Protein AF-A0A7X2P7A2-F1 (afdb_monomer)

Mean predicted aligned error: 15.14 Å

Secondary structure (DSSP, 8-state):
-PEEEEEE--TTSSTGGGGGGS-GGGEEEEESS-PPPTTTTTSTT---EEEE---HHHHHHHHHHHTTT-SEEEEETTHHHHHHHHHHTTT--SHHHHHHHHHHHHHHHHHGGGS-TT-EEEEEE-EEE-TTS-EEE--SSHHHHHH--GGGG-SEEEEEEEETTEEEEE-S--SSB--B--TTSSSSSEEES-HHHHHHHHHHHTT-TTPPPHHHHHHHHHHH---GGGGSPP---HHHHHHHHHHHHHGGGS---TTGGG----------------PBPSS-EEEEETTS-EEEE-TTSBPPTTEEEE-HHHHHHHHHHHHHHTTS----------

InterPro domains:
  IPR027417 P-loop contain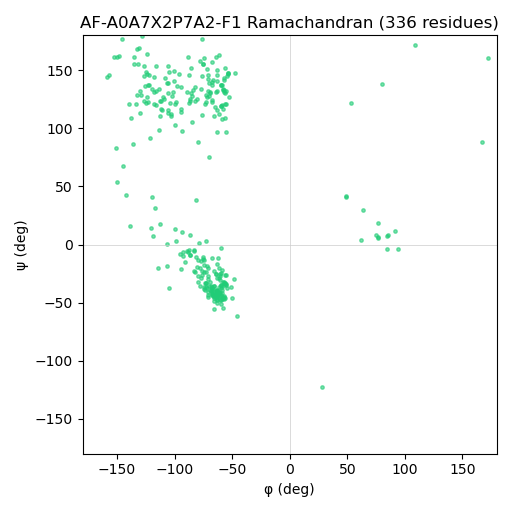ing nucleoside triphosphate hydrolase [G3DSA:3.40.50.300] (1-123)
  IPR027417 P-loop containing nucleoside triphosphate hydrolase [SSF52540] (3-129)

pLDDT: mean 80.9, std 21.31, range [26.31, 98.88]

Sequence (338 aa):
MGKLVFIMGRSGTGKSHSMKNIPADRLGVINIEGKDLPFGKTAPAFKAETVCTDDPEDIEETMDSMSKDHDIIVIDDFQYLMGHEFMRRVYEKGFDKWNEIAKHTFDTLRHISRLPSNVVVYVMCHTDKDDDGNEKIKTLGKMLDDKIVLEGMSTIVLKSECVDGKYYFFTQNSGQDTVKSPEDMFPSRAIPNDLLYVDNKIRNYWDMNGAKSDSEIQKEDQANTVSEDSVSAPKRTRRSRRQAEEKDVESKVDTQSTDEIMNIPDGEEEEVPFEEKDALLKEDTYFKTADGNYIMKHAGDIAPENAEIITKEEFVKGGSEVAQNTEEAPVRRRRRRG

Organism: NCBI:txid2606636

Solvent-accessible surface area (backbone atoms only — not comparable to full-atom values): 19697 Å² total; per-residue (Å²): 77,18,42,55,32,39,41,29,26,54,90,90,20,47,71,76,52,16,50,67,78,45,60,38,72,39,31,29,36,40,26,33,73,62,70,85,74,82,35,69,86,86,33,73,78,72,64,46,54,70,47,71,54,58,48,58,67,62,50,48,53,47,50,62,55,40,59,75,70,18,46,32,36,37,34,41,45,49,51,42,39,54,48,50,58,46,59,79,44,64,88,68,79,68,66,64,66,54,52,50,48,41,46,46,55,49,50,50,62,52,49,43,44,75,38,59,62,65,29,38,38,38,38,29,31,41,49,37,65,51,98,89,64,32,41,35,74,50,78,77,65,71,66,41,60,78,74,47,60,71,70,75,77,33,74,33,27,32,34,31,38,63,51,97,91,40,50,27,29,30,40,48,52,80,86,49,43,67,32,28,47,65,85,87,61,60,85,34,58,35,29,61,51,41,47,46,59,53,50,46,42,54,21,39,78,67,72,34,81,88,40,54,53,72,73,57,47,54,54,49,38,70,75,40,52,45,63,68,78,76,74,50,79,78,84,71,49,78,69,56,48,54,55,46,54,55,46,53,64,64,59,67,77,75,72,81,57,85,60,72,82,70,65,82,74,96,66,82,95,77,90,76,95,71,89,88,86,80,69,58,31,89,49,72,44,36,31,36,36,83,89,73,48,76,50,78,45,50,55,71,34,72,69,66,86,78,43,48,82,48,51,73,68,55,47,55,53,51,55,53,53,56,57,57,69,72,66,78,72,87,81,82,81,77,86,79,88,131

Foldseek 3Di:
DFAEAEAEEAPPLCQLVQALPPDQQQEEEEAAVPDDGPCPVVRPPNDHHYDYHLDLVVLLVSCQVCLVRHQEYEYPALQVNLVVLCVVCVVDDDCVSVVVSLVSSVVSLVSSVVGDHSHYYYHYFYWDADPVRAIAGDDPDVVSVVPDRPLVSHQAYWYWHADPNFIKIAQDDPVRYSGYHDPPLALERIWHSHVVLVSLSVCQVVVHPPHDDPVVNVVVRVVTDDDPVRRDDPPQDPVNVVVVVVVVVVVVPDDDDPCVVPDPDPDDDDDDDDDDDWDFAQAWWWWQAPVRDIDIDGGRDTDDPRTDTDDPVVSVVSVVVVVVVVPPDDDDDDDDDD

Structure (mmCIF, N/CA/C/O backbone):
data_AF-A0A7X2P7A2-F1
#
_entry.id   AF-A0A7X2P7A2-F1
#
loop_
_atom_site.group_PDB
_atom_site.id
_atom_site.type_symbol
_atom_site.label_atom_id
_atom_site.label_alt_id
_atom_site.label_comp_id
_atom_site.label_asym_id
_atom_site.label_entity_id
_atom_site.label_seq_id
_atom_site.pdbx_PDB_ins_code
_atom_site.Cartn_x
_atom_site.Cartn_y
_atom_site.Cartn_z
_atom_site.occupancy
_atom_site.B_iso_or_equiv
_atom_site.auth_seq_id
_atom_site.auth_comp_id
_atom_site.auth_asym_id
_atom_site.auth_atom_id
_atom_site.pdbx_PDB_model_num
ATOM 1 N N . MET A 1 1 ? 3.622 14.247 8.499 1.00 92.06 1 MET A N 1
ATOM 2 C CA . MET A 1 1 ? 3.904 13.474 7.280 1.00 92.06 1 MET A CA 1
ATOM 3 C C . MET A 1 1 ? 2.819 12.437 7.135 1.00 92.06 1 MET A C 1
ATOM 5 O O . MET A 1 1 ? 2.471 11.839 8.155 1.00 92.06 1 MET A O 1
ATOM 9 N N . GLY A 1 2 ? 2.290 12.266 5.926 1.00 97.31 2 GLY A N 1
ATOM 10 C CA . GLY A 1 2 ? 1.369 11.181 5.607 1.00 97.31 2 GLY A CA 1
ATOM 11 C C . GLY A 1 2 ? 1.986 9.821 5.927 1.00 97.31 2 GLY A C 1
ATOM 12 O O . GLY A 1 2 ? 3.213 9.665 5.958 1.00 97.31 2 GLY A O 1
ATOM 13 N N . LYS A 1 3 ? 1.135 8.845 6.239 1.00 98.25 3 LYS A N 1
ATOM 14 C CA . LYS A 1 3 ? 1.558 7.494 6.618 1.00 98.25 3 LYS A CA 1
ATOM 15 C C . LYS A 1 3 ? 1.442 6.560 5.420 1.00 98.25 3 LYS A C 1
ATOM 17 O O . LYS A 1 3 ? 0.351 6.374 4.901 1.00 98.25 3 LYS A O 1
ATOM 22 N N . LEU A 1 4 ? 2.556 5.950 5.023 1.00 98.62 4 LEU A N 1
ATOM 23 C CA . LEU A 1 4 ? 2.594 4.871 4.036 1.00 98.62 4 LEU A CA 1
ATOM 24 C C . LEU A 1 4 ? 2.333 3.532 4.732 1.00 98.62 4 LEU A C 1
ATOM 26 O O . LEU A 1 4 ? 3.043 3.194 5.680 1.00 98.62 4 LEU A O 1
ATOM 30 N N . VAL A 1 5 ? 1.373 2.757 4.235 1.00 98.75 5 VAL A N 1
ATOM 31 C CA . VAL A 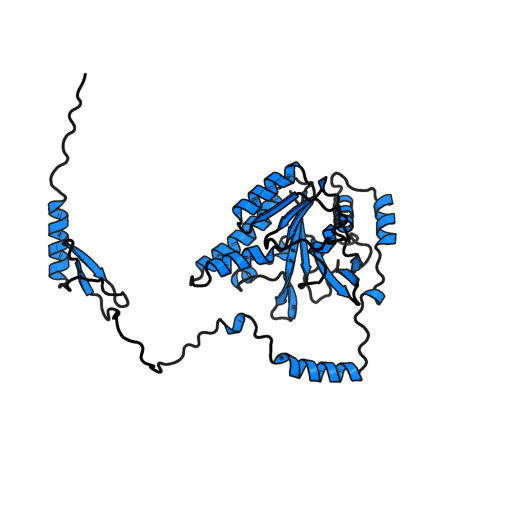1 5 ? 1.071 1.392 4.685 1.00 98.75 5 VAL A CA 1
ATOM 32 C C . VAL A 1 5 ? 1.026 0.475 3.472 1.00 98.75 5 VAL A C 1
ATOM 34 O O . VAL A 1 5 ? 0.311 0.762 2.518 1.00 98.75 5 VAL A O 1
ATOM 37 N N . PHE A 1 6 ? 1.746 -0.644 3.507 1.00 98.75 6 PHE A N 1
ATOM 38 C CA . PHE A 1 6 ? 1.653 -1.639 2.440 1.00 98.75 6 PHE A CA 1
ATOM 39 C C . PHE A 1 6 ? 0.650 -2.734 2.785 1.00 98.75 6 PHE A C 1
ATOM 41 O O . PHE A 1 6 ? 0.674 -3.289 3.885 1.00 98.75 6 PHE A O 1
ATOM 48 N N . ILE A 1 7 ? -0.182 -3.085 1.806 1.00 98.62 7 ILE A N 1
ATOM 49 C CA . ILE A 1 7 ? -1.002 -4.295 1.813 1.00 98.62 7 ILE A CA 1
ATOM 50 C C . ILE A 1 7 ? -0.485 -5.193 0.692 1.00 98.62 7 ILE A C 1
ATOM 52 O O . ILE A 1 7 ? -0.819 -5.003 -0.477 1.00 98.62 7 ILE A O 1
ATOM 56 N N . MET A 1 8 ? 0.348 -6.171 1.034 1.00 97.81 8 MET A N 1
ATOM 57 C CA . MET A 1 8 ? 0.919 -7.091 0.054 1.00 97.81 8 MET A CA 1
ATOM 58 C C . MET A 1 8 ? 0.108 -8.384 -0.036 1.00 97.81 8 MET A C 1
ATOM 60 O O . MET A 1 8 ? -0.455 -8.855 0.947 1.00 97.81 8 MET A O 1
ATOM 64 N N . GLY A 1 9 ? 0.025 -8.991 -1.212 1.00 97.12 9 GLY A N 1
ATOM 65 C CA . GLY A 1 9 ? -0.561 -10.321 -1.351 1.00 97.12 9 GLY A CA 1
ATOM 66 C C . GLY A 1 9 ? -0.727 -10.767 -2.795 1.00 97.12 9 GLY A C 1
ATOM 67 O O . GLY A 1 9 ? -0.764 -9.963 -3.733 1.00 97.12 9 GLY A O 1
ATOM 68 N N . ARG A 1 10 ? -0.869 -12.081 -2.983 1.00 95.50 10 ARG A N 1
ATOM 69 C CA . ARG A 1 10 ? -1.111 -12.671 -4.305 1.00 95.50 10 ARG A CA 1
ATOM 70 C C . ARG A 1 10 ? -2.422 -12.174 -4.917 1.00 95.50 10 ARG A C 1
ATOM 72 O O . ARG A 1 10 ? -3.299 -11.630 -4.247 1.00 95.50 10 ARG A O 1
ATOM 79 N N . SER A 1 11 ? -2.560 -12.361 -6.227 1.00 94.19 11 SER A N 1
ATOM 80 C CA . SER A 1 11 ? -3.839 -12.104 -6.890 1.00 94.19 11 SER A CA 1
ATOM 81 C C . SER A 1 11 ? -4.954 -12.947 -6.261 1.00 94.19 11 SER A C 1
ATOM 83 O O . SER A 1 11 ? -4.734 -14.094 -5.871 1.00 94.19 11 SER A O 1
ATOM 85 N N . GLY A 1 12 ? -6.144 -12.362 -6.127 1.00 92.69 12 GLY A N 1
ATOM 86 C CA . GLY A 1 12 ? -7.315 -13.042 -5.574 1.00 92.69 12 GLY A CA 1
ATOM 87 C C . GLY A 1 12 ? -7.337 -13.207 -4.050 1.00 92.69 12 GLY A C 1
ATOM 88 O O . GLY A 1 12 ? -8.259 -13.842 -3.548 1.00 92.69 12 GLY A O 1
ATOM 89 N N . THR A 1 13 ? -6.394 -12.630 -3.291 1.00 95.62 13 THR A N 1
ATOM 90 C CA . THR A 1 13 ? -6.391 -12.719 -1.814 1.00 95.62 13 THR A CA 1
ATOM 91 C C . THR A 1 13 ? -7.216 -11.638 -1.113 1.00 95.62 13 THR A C 1
ATOM 93 O O . THR A 1 13 ? -7.169 -11.541 0.109 1.00 95.62 13 THR A O 1
ATOM 96 N N . GLY A 1 14 ? -7.985 -10.836 -1.858 1.00 93.88 14 GLY A N 1
ATOM 97 C CA . GLY A 1 14 ? -8.950 -9.888 -1.291 1.00 93.88 14 GLY A CA 1
ATOM 98 C C . GLY A 1 14 ? -8.436 -8.468 -1.028 1.00 93.88 14 GLY A C 1
ATOM 99 O O . GLY A 1 14 ? -9.162 -7.709 -0.398 1.00 93.88 14 GLY A O 1
ATOM 100 N N . LYS A 1 15 ? -7.248 -8.078 -1.528 1.00 95.81 15 LYS A N 1
ATOM 101 C CA . LYS A 1 15 ? -6.666 -6.729 -1.332 1.00 95.81 15 LYS A CA 1
ATOM 102 C C . LYS A 1 15 ? -7.680 -5.600 -1.574 1.00 95.81 15 LYS A C 1
ATOM 104 O O . LYS A 1 15 ? -8.055 -4.921 -0.623 1.00 95.81 15 LYS A O 1
ATOM 109 N N . SER A 1 16 ? -8.221 -5.479 -2.787 1.00 95.12 16 SER A N 1
ATOM 110 C CA . SER A 1 16 ? -9.180 -4.417 -3.129 1.00 95.12 16 SER A CA 1
ATOM 111 C C . SER A 1 16 ? -10.511 -4.546 -2.378 1.00 95.12 16 SER A C 1
ATOM 113 O O . SER A 1 16 ? -11.108 -3.559 -1.960 1.00 95.12 16 SER A O 1
ATOM 115 N N . HIS A 1 17 ? -10.980 -5.775 -2.140 1.00 93.88 17 HIS A N 1
ATOM 116 C CA . HIS A 1 17 ? -12.241 -6.019 -1.429 1.00 93.88 17 HIS A CA 1
ATOM 117 C C . HIS A 1 17 ? -12.203 -5.539 0.036 1.00 93.88 17 HIS A C 1
ATOM 119 O O . HIS A 1 17 ? -13.250 -5.193 0.587 1.00 93.88 17 HIS A O 1
ATOM 125 N N . SER A 1 18 ? -11.020 -5.456 0.652 1.00 95.75 18 SER A N 1
ATOM 126 C CA . SER A 1 18 ? -10.846 -4.975 2.030 1.00 95.75 18 SER A CA 1
ATOM 127 C C . SER A 1 18 ? -11.346 -3.545 2.275 1.00 95.75 18 SER A C 1
ATOM 129 O O . SER A 1 18 ? -11.673 -3.202 3.411 1.00 95.75 18 SER A O 1
ATOM 131 N N . MET A 1 19 ? -11.464 -2.719 1.226 1.00 95.06 19 MET A N 1
ATOM 132 C CA . MET A 1 19 ? -11.920 -1.327 1.333 1.00 95.06 19 MET A CA 1
ATOM 133 C C . MET A 1 19 ? -13.433 -1.187 1.551 1.00 95.06 19 MET A C 1
ATOM 135 O O . MET A 1 19 ? -13.910 -0.100 1.861 1.00 95.06 19 MET A O 1
ATOM 139 N N . LYS A 1 20 ? -14.212 -2.262 1.371 1.00 91.56 20 LYS A N 1
ATOM 140 C CA . LYS A 1 20 ? -15.683 -2.209 1.253 1.00 91.56 20 LYS A CA 1
ATOM 141 C C . LYS A 1 20 ? -16.418 -1.530 2.415 1.00 91.56 20 LYS A C 1
ATOM 143 O O . LYS A 1 20 ? -17.544 -1.078 2.231 1.00 91.56 20 LYS A O 1
ATOM 148 N N . ASN A 1 21 ? -15.820 -1.540 3.606 1.00 93.06 21 ASN A N 1
ATOM 149 C CA . ASN A 1 21 ? -16.428 -1.017 4.826 1.00 93.06 21 ASN A CA 1
ATOM 150 C C . ASN A 1 21 ? -16.050 0.448 5.077 1.00 93.06 21 ASN A C 1
ATOM 152 O O . ASN A 1 21 ? -16.637 1.071 5.959 1.00 93.06 21 ASN A O 1
ATOM 156 N N . ILE A 1 22 ? -15.096 1.006 4.323 1.00 94.56 22 ILE A N 1
ATOM 157 C CA . ILE A 1 22 ? -14.664 2.392 4.486 1.00 94.56 22 ILE A CA 1
ATOM 158 C C . ILE A 1 22 ? -15.780 3.335 3.997 1.00 94.56 22 ILE A C 1
ATOM 160 O O . ILE A 1 22 ? -16.315 3.133 2.901 1.00 94.56 22 ILE A O 1
ATOM 164 N N . PRO A 1 23 ? -16.141 4.373 4.775 1.00 93.31 23 PRO A N 1
ATOM 165 C CA . PRO A 1 23 ? -17.049 5.420 4.317 1.00 93.31 23 PRO A CA 1
ATOM 166 C C . PRO A 1 23 ? -16.518 6.118 3.058 1.00 93.31 23 PRO A C 1
ATOM 168 O O . PRO A 1 23 ? -15.351 6.497 2.999 1.00 93.31 23 PRO A O 1
ATOM 171 N N . ALA A 1 24 ? -17.372 6.296 2.049 1.00 91.19 24 ALA A N 1
ATOM 172 C CA . ALA A 1 24 ? -16.964 6.827 0.746 1.00 91.19 24 ALA A CA 1
ATOM 173 C C . ALA A 1 24 ? -16.417 8.265 0.806 1.00 91.19 24 ALA A C 1
ATOM 175 O O . ALA A 1 24 ? -15.576 8.628 -0.003 1.00 91.19 24 ALA A O 1
ATOM 176 N N . ASP A 1 25 ? -16.872 9.069 1.766 1.00 93.88 25 ASP A N 1
ATOM 177 C CA . ASP A 1 25 ? -16.398 10.434 2.009 1.00 93.88 25 ASP A CA 1
ATOM 178 C C . ASP A 1 25 ? -14.981 10.483 2.600 1.00 93.88 25 ASP A C 1
ATOM 180 O O . ASP A 1 25 ? -14.293 11.491 2.475 1.00 93.88 25 ASP A O 1
ATOM 184 N N . ARG A 1 26 ? -14.513 9.386 3.198 1.00 96.00 26 ARG A N 1
ATOM 185 C CA . ARG A 1 26 ? -13.162 9.271 3.760 1.00 96.00 26 ARG A CA 1
ATOM 186 C C . ARG A 1 26 ? -12.130 8.723 2.779 1.00 96.00 26 ARG A C 1
ATOM 188 O O . ARG A 1 26 ? -10.940 8.811 3.066 1.00 96.00 26 ARG A O 1
ATOM 195 N N . LEU A 1 27 ? -12.576 8.129 1.671 1.00 97.50 27 LEU A N 1
ATOM 196 C CA . LEU A 1 27 ? -11.751 7.305 0.795 1.00 97.50 27 LEU A CA 1
ATOM 197 C C . LEU A 1 27 ? -11.597 7.907 -0.604 1.00 97.50 27 LEU A C 1
ATOM 199 O O . LEU A 1 27 ? -12.571 7.987 -1.352 1.00 97.50 27 LEU A O 1
ATOM 203 N N . GLY A 1 28 ? -10.348 8.182 -0.979 1.00 98.06 28 GLY A N 1
ATOM 204 C CA . GLY A 1 28 ? -9.924 8.332 -2.371 1.00 98.06 28 GLY A CA 1
ATOM 205 C C . GLY A 1 28 ? -9.241 7.060 -2.887 1.00 98.06 28 GLY A C 1
ATOM 206 O O . GLY A 1 28 ? -8.483 6.419 -2.156 1.00 98.06 28 GLY A O 1
ATOM 207 N N . VAL A 1 29 ? -9.500 6.671 -4.135 1.00 98.19 29 VAL A N 1
ATOM 208 C CA . VAL A 1 29 ? -8.899 5.490 -4.775 1.00 98.19 29 VAL A CA 1
ATOM 209 C C . VAL A 1 29 ? -8.179 5.891 -6.058 1.00 98.19 29 VAL A C 1
ATOM 211 O O . VAL A 1 29 ? -8.782 6.411 -6.992 1.00 98.19 29 VAL A O 1
ATOM 214 N N . ILE A 1 30 ? -6.891 5.581 -6.131 1.00 98.50 30 ILE A N 1
ATOM 215 C CA . ILE A 1 30 ? -6.086 5.663 -7.347 1.00 98.50 30 ILE A CA 1
ATOM 216 C C . ILE A 1 30 ? -5.988 4.246 -7.909 1.00 98.50 30 ILE A C 1
ATOM 218 O O . ILE A 1 30 ? -5.276 3.396 -7.372 1.00 98.50 30 ILE A O 1
ATOM 222 N N . ASN A 1 31 ? -6.764 3.975 -8.955 1.00 97.00 31 ASN A N 1
ATOM 223 C CA . ASN A 1 31 ? -6.848 2.673 -9.602 1.00 97.00 31 ASN A CA 1
ATOM 224 C C . ASN A 1 31 ? -5.877 2.612 -10.787 1.00 97.00 31 ASN A C 1
ATOM 226 O O . ASN A 1 31 ? -6.208 3.082 -11.872 1.00 97.00 31 ASN A O 1
ATOM 230 N N . ILE A 1 32 ? -4.692 2.040 -10.586 1.00 97.00 32 ILE A N 1
ATOM 231 C CA . ILE A 1 32 ? -3.627 2.053 -11.600 1.00 97.00 32 ILE A CA 1
ATOM 232 C C . ILE A 1 32 ? -3.987 1.209 -12.819 1.00 97.00 32 ILE A C 1
ATOM 234 O O . ILE A 1 32 ? -3.768 1.607 -13.958 1.00 97.00 32 ILE A O 1
ATOM 238 N N . GLU A 1 33 ? -4.559 0.032 -12.590 1.00 94.31 33 GLU A N 1
ATOM 239 C CA . GLU A 1 33 ? -4.915 -0.862 -13.689 1.00 94.31 33 GLU A CA 1
ATOM 240 C C . GLU A 1 33 ? -6.195 -0.405 -14.417 1.00 94.31 33 GLU A C 1
ATOM 242 O O . GLU A 1 33 ? -6.401 -0.703 -15.592 1.00 94.31 33 GLU A O 1
ATOM 247 N N . GLY A 1 34 ? -7.107 0.267 -13.712 1.00 91.25 34 GLY A N 1
ATOM 248 C CA . GLY A 1 34 ? -8.432 0.598 -14.242 1.00 91.25 34 GLY A CA 1
ATOM 249 C C . GLY A 1 34 ? -9.409 -0.581 -14.258 1.00 91.25 34 GLY A C 1
ATOM 250 O O . GLY A 1 34 ? -10.416 -0.542 -14.964 1.00 91.25 34 GLY A O 1
ATOM 251 N N . LYS A 1 35 ? -9.141 -1.642 -13.481 1.00 90.06 35 LYS A N 1
ATOM 252 C CA . LYS A 1 35 ? -10.071 -2.773 -13.310 1.00 90.06 35 LYS A CA 1
ATOM 253 C C . LYS A 1 35 ? -11.285 -2.364 -12.481 1.00 90.06 35 LYS A C 1
ATOM 255 O O . LYS A 1 35 ? -11.158 -1.615 -11.514 1.00 90.06 35 LYS A O 1
ATOM 260 N N . ASP A 1 36 ? -12.445 -2.935 -12.802 1.00 89.50 36 ASP A N 1
ATOM 261 C CA . ASP A 1 36 ? -13.643 -2.790 -11.973 1.00 89.50 36 ASP A CA 1
ATOM 262 C C . ASP A 1 36 ? -13.377 -3.270 -10.539 1.00 89.50 36 ASP A C 1
ATOM 264 O O . ASP A 1 36 ? -12.873 -4.376 -10.309 1.00 89.50 36 ASP A O 1
ATOM 268 N N . LEU A 1 37 ? -13.759 -2.450 -9.559 1.00 89.50 37 LEU A N 1
ATOM 269 C CA . LEU A 1 37 ? -13.595 -2.794 -8.151 1.00 89.50 37 LEU A CA 1
ATOM 270 C C . LEU A 1 37 ? -14.579 -3.913 -7.738 1.00 89.50 37 LEU A C 1
ATOM 272 O O . LEU A 1 37 ? -15.745 -3.912 -8.152 1.00 89.50 37 LEU A O 1
ATOM 276 N N . PRO A 1 38 ? -14.173 -4.862 -6.871 1.00 87.12 38 PRO A N 1
ATOM 277 C CA . PRO A 1 38 ? -14.906 -6.107 -6.613 1.00 87.12 38 PRO A CA 1
ATOM 278 C C . PRO A 1 38 ? -16.080 -5.950 -5.622 1.00 87.12 38 PRO A C 1
ATOM 280 O O . PRO A 1 38 ? -16.315 -6.816 -4.777 1.00 87.12 38 PRO A O 1
ATOM 283 N N . PHE A 1 39 ? -16.822 -4.842 -5.683 1.00 83.62 39 PHE A N 1
ATOM 284 C CA . PHE A 1 39 ? -17.847 -4.497 -4.689 1.00 83.62 39 PHE A CA 1
ATOM 285 C C . PHE A 1 39 ? -19.265 -4.932 -5.056 1.00 83.62 39 PHE A C 1
ATOM 287 O O . PHE A 1 39 ? -20.083 -5.103 -4.153 1.00 83.62 39 PHE A O 1
ATOM 294 N N . GLY A 1 40 ? -19.547 -5.179 -6.341 1.00 70.62 40 GLY A N 1
ATOM 295 C CA . GLY A 1 40 ? -20.788 -5.777 -6.853 1.00 70.62 40 GLY A CA 1
ATOM 296 C C . GLY A 1 40 ? -22.043 -5.531 -5.995 1.00 70.62 40 GLY A C 1
ATOM 297 O O . GLY A 1 40 ? -22.427 -4.399 -5.716 1.00 70.62 40 GLY A O 1
ATOM 298 N N . LYS A 1 41 ? -22.694 -6.617 -5.553 1.00 71.88 41 LYS A N 1
ATOM 299 C CA . LYS A 1 41 ? -23.851 -6.561 -4.632 1.00 71.88 41 LYS A CA 1
ATOM 300 C C . LYS A 1 41 ? -23.462 -6.523 -3.151 1.00 71.88 41 LYS A C 1
ATOM 302 O O . LYS A 1 41 ? -24.343 -6.370 -2.311 1.00 71.88 41 LYS A O 1
ATOM 307 N N . THR A 1 42 ? -22.190 -6.728 -2.821 1.00 67.94 42 THR A N 1
ATOM 308 C CA . THR A 1 42 ? -21.704 -6.809 -1.436 1.00 67.94 42 THR A CA 1
ATOM 309 C C . THR A 1 42 ? -21.459 -5.433 -0.826 1.00 67.94 42 THR A C 1
ATOM 311 O O . THR A 1 42 ? -21.539 -5.297 0.389 1.00 67.94 42 THR A O 1
ATOM 314 N N . ALA A 1 43 ? -21.230 -4.415 -1.658 1.00 69.56 43 ALA A N 1
ATOM 315 C CA . ALA A 1 43 ? -21.210 -3.006 -1.282 1.00 69.56 43 ALA A CA 1
ATOM 316 C C . ALA A 1 43 ? -21.781 -2.138 -2.428 1.00 69.56 43 ALA A C 1
ATOM 318 O O . ALA A 1 43 ? -21.065 -1.351 -3.041 1.00 69.56 43 ALA A O 1
ATOM 319 N N . PRO A 1 44 ? -23.092 -2.244 -2.726 1.00 60.91 44 PRO A N 1
ATOM 320 C CA . PRO A 1 44 ? -23.728 -1.552 -3.855 1.00 60.91 44 PRO A CA 1
ATOM 321 C C . PRO A 1 44 ? -23.783 -0.024 -3.680 1.00 60.91 44 PRO A C 1
ATOM 323 O O . PRO A 1 44 ? -24.115 0.701 -4.614 1.00 60.91 44 PRO A O 1
ATOM 326 N N . ALA A 1 45 ? -23.493 0.461 -2.470 1.00 62.44 45 ALA A N 1
ATOM 327 C CA . ALA A 1 45 ? -23.409 1.875 -2.130 1.00 62.44 45 ALA A CA 1
ATOM 328 C C . ALA A 1 45 ? -21.965 2.409 -2.118 1.00 62.44 45 ALA A C 1
ATOM 330 O O . ALA A 1 45 ? -21.774 3.577 -1.786 1.00 62.44 45 ALA A O 1
ATOM 331 N N . PHE A 1 46 ? -20.962 1.588 -2.459 1.00 77.38 46 PHE A N 1
ATOM 332 C CA . PHE A 1 46 ? -19.579 2.048 -2.553 1.00 77.38 46 PHE A CA 1
ATOM 333 C C . PHE A 1 46 ? -19.456 3.073 -3.688 1.00 77.38 46 PHE A C 1
ATOM 335 O O . PHE A 1 46 ? -19.754 2.772 -4.844 1.00 77.38 46 PHE A O 1
ATOM 342 N N . LYS A 1 47 ? -19.074 4.302 -3.335 1.00 82.38 47 LYS A N 1
ATOM 343 C CA . LYS A 1 47 ? -18.989 5.464 -4.235 1.00 82.38 47 LYS A CA 1
ATOM 344 C C . LYS A 1 47 ? -17.782 6.339 -3.890 1.00 82.38 47 LYS A C 1
ATOM 346 O O . LYS A 1 47 ? -17.917 7.554 -3.792 1.00 82.38 47 LYS A O 1
ATOM 351 N N . ALA A 1 48 ? -16.643 5.711 -3.615 1.00 87.19 48 ALA A N 1
ATOM 352 C CA . ALA A 1 48 ? -15.406 6.443 -3.376 1.00 87.19 48 ALA A CA 1
ATOM 353 C C . ALA A 1 48 ? -15.001 7.226 -4.632 1.00 87.19 48 ALA A C 1
ATOM 355 O O . ALA A 1 48 ? -15.215 6.751 -5.755 1.00 87.19 48 ALA A O 1
ATOM 356 N N . GLU A 1 49 ? -14.402 8.402 -4.445 1.00 94.38 49 GLU A N 1
ATOM 357 C CA . GLU A 1 49 ? -13.740 9.105 -5.540 1.00 94.38 49 GLU A CA 1
ATOM 358 C C . GLU A 1 49 ? -12.653 8.187 -6.104 1.00 94.38 49 GLU A C 1
ATOM 360 O O . GLU A 1 49 ? -11.783 7.727 -5.368 1.00 94.38 49 GLU A O 1
ATOM 365 N N . THR A 1 50 ? -12.747 7.850 -7.391 1.00 95.50 50 THR A N 1
ATOM 366 C CA . THR A 1 50 ? -11.819 6.920 -8.040 1.00 95.50 50 THR A CA 1
ATOM 367 C C . THR A 1 50 ? -11.240 7.564 -9.287 1.00 95.50 50 THR A C 1
ATOM 369 O O . THR A 1 50 ? -11.989 7.945 -10.187 1.00 95.50 50 THR A O 1
ATOM 372 N N . VAL A 1 51 ? -9.915 7.645 -9.351 1.00 97.38 51 VAL A N 1
ATOM 373 C CA . VAL A 1 51 ? -9.166 8.119 -10.518 1.00 97.38 51 VAL A CA 1
ATOM 374 C C . VAL A 1 51 ? -8.376 6.951 -11.089 1.00 97.38 51 VAL A C 1
ATOM 376 O O . VAL A 1 51 ? -7.750 6.200 -10.346 1.00 97.38 51 VAL A O 1
ATOM 379 N N . CYS A 1 52 ? -8.433 6.779 -12.407 1.00 97.06 52 CYS A N 1
ATOM 380 C CA . CYS A 1 52 ? -7.678 5.757 -13.120 1.00 97.06 52 CYS A CA 1
ATOM 381 C C . CYS A 1 52 ? -6.489 6.409 -13.817 1.00 97.06 52 CYS A C 1
ATOM 383 O O . CYS A 1 52 ? -6.688 7.161 -14.770 1.00 97.06 52 CYS A O 1
ATOM 385 N N . THR A 1 53 ? -5.280 6.130 -13.343 1.00 97.06 53 THR A N 1
ATOM 386 C CA . THR A 1 53 ? -4.038 6.608 -13.956 1.00 97.06 53 THR A CA 1
ATOM 387 C C . THR A 1 53 ? -2.868 5.726 -13.534 1.00 97.06 53 THR A C 1
ATOM 389 O O . THR A 1 53 ? -2.822 5.236 -12.405 1.00 97.06 53 THR A O 1
ATOM 392 N N . ASP A 1 54 ? -1.934 5.526 -14.453 1.00 95.50 54 ASP A N 1
ATOM 393 C CA . ASP A 1 54 ? -0.657 4.851 -14.250 1.00 95.50 54 ASP A CA 1
ATOM 394 C C . ASP A 1 54 ? 0.538 5.766 -14.569 1.00 95.50 54 ASP A C 1
ATOM 396 O O . ASP A 1 54 ? 1.666 5.284 -14.719 1.00 95.50 54 ASP A O 1
ATOM 400 N N . ASP A 1 55 ? 0.284 7.071 -14.692 1.00 96.75 55 ASP A N 1
ATOM 401 C CA . ASP A 1 55 ? 1.309 8.094 -14.835 1.00 96.75 55 ASP A CA 1
ATOM 402 C C . ASP A 1 55 ? 1.788 8.559 -13.443 1.00 96.75 55 ASP A C 1
ATOM 404 O O . ASP A 1 55 ? 0.963 8.937 -12.606 1.00 96.75 55 ASP A O 1
ATOM 408 N N . PRO A 1 56 ? 3.101 8.519 -13.150 1.00 96.69 56 PRO A N 1
ATOM 409 C CA . PRO A 1 56 ? 3.624 8.884 -11.835 1.00 96.69 56 PRO A CA 1
ATOM 410 C C . PRO A 1 56 ? 3.285 10.316 -11.395 1.00 96.69 56 PRO A C 1
ATOM 412 O O . PRO A 1 56 ? 2.992 10.520 -10.216 1.00 96.69 56 PRO A O 1
ATOM 415 N N . GLU A 1 57 ? 3.318 11.292 -12.309 1.00 97.06 57 GLU A N 1
ATOM 416 C CA . GLU A 1 57 ? 3.046 12.699 -11.988 1.00 97.06 57 GLU A CA 1
ATOM 417 C C . GLU A 1 57 ? 1.555 12.888 -11.685 1.00 97.06 57 GLU A C 1
ATOM 419 O O . GLU A 1 57 ? 1.204 13.451 -10.645 1.00 97.06 57 GLU A O 1
ATOM 424 N N . ASP A 1 58 ? 0.676 12.310 -12.510 1.00 98.25 58 ASP A N 1
ATOM 425 C CA . ASP A 1 58 ? -0.771 12.326 -12.267 1.00 98.25 58 ASP A CA 1
ATOM 426 C C . ASP A 1 58 ? -1.134 11.658 -10.931 1.00 98.25 58 ASP A C 1
ATOM 428 O O . ASP A 1 58 ? -2.040 12.116 -10.229 1.00 98.25 58 ASP A O 1
ATOM 432 N N . ILE A 1 59 ? -0.448 10.573 -10.551 1.00 98.56 59 ILE A N 1
ATOM 433 C CA . ILE A 1 59 ? -0.656 9.900 -9.260 1.00 98.56 59 ILE A CA 1
ATOM 434 C C . ILE A 1 59 ? -0.288 10.838 -8.101 1.00 98.56 59 ILE A C 1
ATOM 436 O O . ILE A 1 59 ? -1.042 10.926 -7.127 1.00 98.56 59 ILE A O 1
ATOM 440 N N . GLU A 1 60 ? 0.842 11.545 -8.187 1.00 98.56 60 GLU A N 1
ATOM 441 C CA . GLU A 1 60 ? 1.272 12.512 -7.168 1.00 98.56 60 GLU A CA 1
ATOM 442 C C . GLU A 1 60 ? 0.285 13.679 -7.032 1.00 98.56 60 GLU A C 1
ATOM 444 O O . GLU A 1 60 ? -0.162 13.985 -5.920 1.00 98.56 60 GLU A O 1
ATOM 449 N N . GLU A 1 61 ? -0.136 14.271 -8.152 1.00 98.56 61 GLU A N 1
ATOM 450 C CA . GLU A 1 61 ? -1.134 15.346 -8.171 1.00 98.56 61 GLU A CA 1
ATOM 451 C C . GLU A 1 61 ? -2.498 14.879 -7.643 1.00 98.56 61 GLU A C 1
ATOM 453 O O . GLU A 1 61 ? -3.170 15.595 -6.889 1.00 98.56 61 GLU A O 1
ATOM 458 N N . THR A 1 62 ? -2.898 13.653 -7.986 1.00 98.62 62 THR A N 1
ATOM 459 C CA . THR A 1 62 ? -4.142 13.047 -7.504 1.00 98.62 62 THR A CA 1
ATOM 460 C C . THR A 1 62 ? -4.094 12.831 -5.995 1.00 98.62 62 THR A C 1
ATOM 462 O O . THR A 1 62 ? -5.057 13.172 -5.307 1.00 98.62 62 THR A O 1
ATOM 465 N N . MET A 1 63 ? -2.976 12.334 -5.450 1.00 98.56 63 MET A N 1
ATOM 466 C CA . MET A 1 63 ? -2.796 12.219 -3.999 1.00 98.56 63 MET A CA 1
ATOM 467 C C . MET A 1 63 ? -2.909 13.583 -3.309 1.00 98.56 63 MET A C 1
ATOM 469 O O . MET A 1 63 ? -3.611 13.702 -2.301 1.00 98.56 63 MET A O 1
ATOM 473 N N . ASP A 1 64 ? -2.272 14.620 -3.856 1.00 98.50 64 ASP A N 1
ATOM 474 C CA . ASP A 1 64 ? -2.341 15.977 -3.307 1.00 98.50 64 ASP A CA 1
ATOM 475 C C . ASP A 1 64 ? -3.768 16.533 -3.335 1.00 98.50 64 ASP A C 1
ATOM 477 O O . ASP A 1 64 ? -4.208 17.172 -2.374 1.00 98.50 64 ASP A O 1
ATOM 481 N N . SER A 1 65 ? -4.515 16.275 -4.410 1.00 98.44 65 SER A N 1
ATOM 482 C CA . SER A 1 65 ? -5.915 16.674 -4.525 1.00 98.44 65 SER A CA 1
ATOM 483 C C . SER A 1 65 ? -6.801 15.933 -3.521 1.00 98.44 65 SER A C 1
ATOM 485 O O . SER A 1 65 ? -7.440 16.581 -2.692 1.00 98.44 65 SER A O 1
ATOM 487 N N . MET A 1 66 ? -6.776 14.596 -3.534 1.00 98.31 66 MET A N 1
ATOM 488 C CA . MET A 1 66 ? -7.588 13.748 -2.654 1.00 98.31 66 MET A CA 1
ATOM 489 C C . MET A 1 66 ? -7.299 14.010 -1.175 1.00 98.31 66 MET A C 1
ATOM 491 O O . MET A 1 66 ? -8.216 13.995 -0.361 1.00 98.31 66 MET A O 1
ATOM 495 N N . SER A 1 67 ? -6.049 14.316 -0.813 1.00 98.12 67 SER A N 1
ATOM 496 C CA . SER A 1 67 ? -5.648 14.567 0.580 1.00 98.12 67 SER A CA 1
ATOM 497 C C . SER A 1 67 ? -6.322 15.778 1.244 1.00 98.12 67 SER A C 1
ATOM 499 O O . SER A 1 67 ? -6.199 15.959 2.459 1.00 98.12 67 SER A O 1
ATOM 501 N N . LYS A 1 68 ? -7.013 16.623 0.466 1.00 97.44 68 LYS A N 1
ATOM 502 C CA . LYS A 1 68 ? -7.778 17.775 0.968 1.00 97.44 68 LYS A CA 1
ATOM 503 C C . LYS A 1 68 ? -9.121 17.358 1.562 1.00 97.44 68 LYS A C 1
ATOM 505 O O . LYS A 1 68 ? -9.540 17.951 2.554 1.00 97.44 68 LYS A O 1
ATOM 510 N N . ASP A 1 69 ? -9.748 16.346 0.970 1.00 96.62 69 ASP A N 1
ATOM 511 C CA . ASP A 1 69 ? -11.114 15.919 1.285 1.00 96.62 69 ASP A CA 1
ATOM 512 C C . ASP A 1 69 ? -11.164 14.507 1.897 1.00 96.62 69 ASP A C 1
ATOM 514 O O . ASP A 1 69 ? -12.111 14.173 2.607 1.00 96.62 69 ASP A O 1
ATOM 518 N N . HIS A 1 70 ? -10.117 13.700 1.697 1.00 97.69 70 HIS A N 1
ATOM 519 C CA . HIS A 1 70 ? -10.022 12.314 2.149 1.00 97.69 70 HIS A CA 1
ATOM 520 C C . HIS A 1 70 ? -8.846 12.106 3.105 1.00 97.69 70 HIS A C 1
ATOM 522 O O . HIS A 1 70 ? -7.714 12.524 2.855 1.00 97.69 70 HIS A O 1
ATOM 528 N N . ASP A 1 71 ? -9.105 11.412 4.214 1.00 98.06 71 ASP A N 1
ATOM 529 C CA . ASP A 1 71 ? -8.084 11.040 5.194 1.00 98.06 71 ASP A CA 1
ATOM 530 C C . ASP A 1 71 ? -7.522 9.627 4.967 1.00 98.06 71 ASP A C 1
ATOM 532 O O . ASP A 1 71 ? -6.525 9.259 5.599 1.00 98.06 71 ASP A O 1
ATOM 536 N N . ILE A 1 72 ? -8.127 8.864 4.053 1.00 98.62 72 ILE A N 1
ATOM 537 C CA . ILE A 1 72 ? -7.665 7.565 3.572 1.00 98.62 72 ILE A CA 1
ATOM 538 C C . ILE A 1 72 ? -7.533 7.619 2.049 1.00 98.62 72 ILE A C 1
ATOM 540 O O . ILE A 1 72 ? -8.483 7.946 1.340 1.00 98.62 72 ILE A O 1
ATOM 544 N N . ILE A 1 73 ? -6.364 7.240 1.537 1.00 98.81 73 ILE A N 1
ATOM 545 C CA . ILE A 1 73 ? -6.134 7.062 0.101 1.00 98.81 73 ILE A CA 1
ATOM 546 C C . ILE A 1 73 ? -5.668 5.629 -0.134 1.00 98.81 73 ILE A C 1
ATOM 548 O O . ILE A 1 73 ? -4.851 5.102 0.621 1.00 98.81 73 ILE A O 1
ATOM 552 N N . VAL A 1 74 ? -6.181 4.986 -1.176 1.00 98.75 74 VAL A N 1
ATOM 553 C CA . VAL A 1 74 ? -5.727 3.666 -1.616 1.00 98.75 74 VAL A CA 1
ATOM 554 C C . VAL A 1 74 ? -5.131 3.776 -3.011 1.00 98.75 74 VAL A C 1
ATOM 556 O O . VAL A 1 74 ? -5.761 4.342 -3.896 1.00 98.75 74 VAL A O 1
ATOM 559 N N . ILE A 1 75 ? -3.953 3.187 -3.215 1.00 98.62 75 ILE A N 1
ATOM 560 C CA . ILE A 1 75 ? -3.367 2.964 -4.540 1.00 98.62 75 ILE A CA 1
ATOM 561 C C . ILE A 1 75 ? -3.491 1.470 -4.865 1.00 98.62 75 ILE A C 1
ATOM 563 O O . ILE A 1 75 ? -2.880 0.641 -4.184 1.00 98.62 75 ILE A O 1
ATOM 567 N N . ASP A 1 76 ? -4.300 1.128 -5.870 1.00 96.62 76 ASP A N 1
ATOM 568 C CA . ASP A 1 76 ? -4.671 -0.252 -6.220 1.00 96.62 76 ASP A CA 1
ATOM 569 C C . ASP A 1 76 ? -4.549 -0.508 -7.735 1.00 96.62 76 ASP A C 1
ATOM 571 O O . ASP A 1 76 ? -5.196 0.156 -8.529 1.00 96.62 76 ASP A O 1
ATOM 575 N N . ASP A 1 77 ? -3.758 -1.447 -8.248 1.00 92.12 77 ASP A N 1
ATOM 576 C CA . ASP A 1 77 ? -2.665 -2.204 -7.628 1.00 92.12 77 ASP A CA 1
ATOM 577 C C . ASP A 1 77 ? -1.346 -1.534 -8.050 1.00 92.12 77 ASP A C 1
ATOM 579 O O . ASP A 1 77 ? -1.064 -1.382 -9.242 1.00 92.12 77 ASP A O 1
ATOM 583 N N . PHE A 1 78 ? -0.544 -1.112 -7.070 1.00 95.50 78 PHE A N 1
ATOM 584 C CA . PHE A 1 78 ? 0.671 -0.319 -7.270 1.00 95.50 78 PHE A CA 1
ATOM 585 C C . PHE A 1 78 ? 1.710 -1.018 -8.148 1.00 95.50 78 PHE A C 1
ATOM 587 O O . PHE A 1 78 ? 2.511 -0.358 -8.809 1.00 95.50 78 PHE A O 1
ATOM 594 N N . GLN A 1 79 ? 1.677 -2.355 -8.215 1.00 92.12 79 GLN A N 1
ATOM 595 C CA . GLN A 1 79 ? 2.612 -3.111 -9.042 1.00 92.12 79 GLN A CA 1
ATOM 596 C C . GLN A 1 79 ? 2.555 -2.707 -10.519 1.00 92.12 79 GLN A C 1
ATOM 598 O O . GLN A 1 79 ? 3.567 -2.762 -11.224 1.00 92.12 79 GLN A O 1
ATOM 603 N N . TYR A 1 80 ? 1.373 -2.313 -10.991 1.00 94.25 80 TYR A N 1
ATOM 604 C CA . TYR A 1 80 ? 1.150 -1.976 -12.389 1.00 94.25 80 TYR A CA 1
ATOM 605 C C . TYR A 1 80 ? 1.736 -0.622 -12.787 1.00 94.25 80 TYR A C 1
ATOM 607 O O . TYR A 1 80 ? 1.942 -0.419 -13.977 1.00 94.25 80 TYR A O 1
ATOM 615 N N . LEU A 1 81 ? 2.141 0.231 -11.836 1.00 95.44 81 LEU A N 1
ATOM 616 C CA . LEU A 1 81 ? 2.922 1.436 -12.141 1.00 95.44 81 LEU A CA 1
ATOM 617 C C . LEU A 1 81 ? 4.221 1.044 -12.859 1.00 95.44 81 LEU A C 1
ATOM 619 O O . LEU A 1 81 ? 4.476 1.434 -13.996 1.00 95.44 81 LEU A O 1
ATOM 623 N N . MET A 1 82 ? 4.987 0.154 -12.221 1.00 93.69 82 MET A N 1
ATOM 624 C CA . MET A 1 82 ? 6.212 -0.408 -12.789 1.00 93.69 82 MET A CA 1
ATOM 625 C C . MET A 1 82 ? 5.912 -1.228 -14.050 1.00 93.69 82 MET A C 1
ATOM 627 O O . MET A 1 82 ? 6.623 -1.133 -15.052 1.00 93.69 82 MET A O 1
ATOM 631 N N . GLY A 1 83 ? 4.866 -2.060 -13.995 1.00 93.69 83 GLY A N 1
ATOM 632 C CA . GLY A 1 83 ? 4.481 -2.963 -15.080 1.00 93.69 83 GLY A CA 1
ATOM 633 C C . GLY A 1 83 ? 4.146 -2.239 -16.374 1.00 93.69 83 GLY A C 1
ATOM 634 O O . GLY A 1 83 ? 4.694 -2.569 -17.425 1.00 93.69 83 GLY A O 1
ATOM 635 N N . HIS A 1 84 ? 3.275 -1.240 -16.311 1.00 95.06 84 HIS A N 1
ATOM 636 C CA . HIS A 1 84 ? 2.844 -0.506 -17.490 1.00 95.06 84 HIS A CA 1
ATOM 637 C C . HIS A 1 84 ? 3.977 0.317 -18.087 1.00 95.06 84 HIS A C 1
ATOM 639 O O . HIS A 1 84 ? 4.170 0.296 -19.304 1.00 95.06 84 HIS A O 1
ATOM 645 N N . GLU A 1 85 ? 4.781 0.970 -17.248 1.00 94.38 85 GLU A N 1
ATOM 646 C CA . GLU A 1 85 ? 5.940 1.725 -17.709 1.00 94.38 85 GLU A CA 1
ATOM 647 C C . GLU A 1 85 ? 6.963 0.827 -18.422 1.00 94.38 85 GLU A C 1
ATOM 649 O O . GLU A 1 85 ? 7.472 1.176 -19.494 1.00 94.38 85 GLU A O 1
ATOM 654 N N . PHE A 1 86 ? 7.216 -0.370 -17.883 1.00 93.69 86 PHE A N 1
ATOM 655 C CA . PHE A 1 86 ? 8.043 -1.370 -18.550 1.00 93.69 86 PHE A CA 1
ATOM 656 C C . PHE A 1 86 ? 7.459 -1.785 -19.907 1.00 93.69 86 PHE A C 1
ATOM 658 O O . PHE A 1 86 ? 8.191 -1.817 -20.901 1.00 93.69 86 PHE A O 1
ATOM 665 N N . MET A 1 87 ? 6.158 -2.090 -19.956 1.00 94.44 87 MET A N 1
ATOM 666 C CA . MET A 1 87 ? 5.489 -2.596 -21.158 1.00 94.44 87 MET A CA 1
ATOM 667 C C . MET A 1 87 ? 5.416 -1.552 -22.277 1.00 94.44 87 MET A C 1
ATOM 669 O O . MET A 1 87 ? 5.642 -1.898 -23.437 1.00 94.44 87 MET A O 1
ATOM 673 N N . ARG A 1 88 ? 5.187 -0.271 -21.951 1.00 94.88 88 ARG A N 1
ATOM 674 C CA . ARG A 1 88 ? 5.215 0.837 -22.928 1.00 94.88 88 ARG A CA 1
ATOM 675 C C . ARG A 1 88 ? 6.549 0.935 -23.664 1.00 94.88 88 ARG A C 1
ATOM 677 O O . ARG A 1 88 ? 6.584 1.307 -24.833 1.00 94.88 88 ARG A O 1
ATOM 684 N N . ARG A 1 89 ? 7.641 0.583 -22.984 1.00 93.44 89 ARG A N 1
ATOM 685 C CA . ARG A 1 89 ? 9.018 0.708 -23.479 1.00 93.44 89 ARG A CA 1
ATOM 686 C C . ARG A 1 89 ? 9.703 -0.649 -23.598 1.00 93.44 89 ARG A C 1
ATOM 688 O O . ARG A 1 89 ? 10.908 -0.761 -23.390 1.00 93.44 89 ARG A O 1
ATOM 695 N N . VAL A 1 90 ? 8.956 -1.719 -23.884 1.00 92.44 90 VAL A N 1
ATOM 696 C CA . VAL A 1 90 ? 9.477 -3.100 -23.829 1.00 92.44 90 VAL A CA 1
ATOM 697 C C . VAL A 1 90 ? 10.728 -3.314 -24.694 1.00 92.44 90 VAL A C 1
ATOM 699 O O . VAL A 1 90 ? 11.636 -4.024 -24.273 1.00 92.44 90 VAL A O 1
ATOM 702 N N . TYR A 1 91 ? 10.820 -2.639 -25.844 1.00 93.06 91 TYR A N 1
ATOM 703 C CA . TYR A 1 91 ? 11.948 -2.750 -26.777 1.00 93.06 91 TYR A CA 1
ATOM 704 C C . TYR A 1 91 ? 13.129 -1.820 -26.470 1.00 93.06 91 TYR A C 1
ATOM 706 O O . TYR A 1 91 ? 14.182 -1.952 -27.095 1.00 93.06 91 TYR A O 1
ATOM 714 N N . GLU A 1 92 ? 12.978 -0.885 -25.533 1.00 93.31 92 GLU A N 1
ATOM 715 C CA . GLU A 1 92 ? 14.070 -0.015 -25.110 1.00 93.31 92 GLU A CA 1
ATOM 716 C C . GLU A 1 92 ? 15.081 -0.816 -24.279 1.00 93.31 92 GLU A C 1
ATOM 718 O O . GLU A 1 92 ? 14.726 -1.521 -23.327 1.00 93.31 92 GLU A O 1
ATOM 723 N N . LYS A 1 93 ? 16.348 -0.729 -24.691 1.00 87.50 93 LYS A N 1
ATOM 724 C CA . LYS A 1 93 ? 17.478 -1.455 -24.109 1.00 87.50 93 LYS A CA 1
ATOM 725 C C . LYS A 1 93 ? 18.333 -0.508 -23.273 1.00 87.50 93 LYS A C 1
ATOM 727 O O . LYS A 1 93 ? 18.433 0.673 -23.581 1.00 87.50 93 LYS A O 1
ATOM 732 N N . GLY A 1 94 ? 19.027 -1.062 -22.284 1.00 85.56 94 GLY A N 1
ATOM 733 C CA . GLY A 1 94 ? 19.967 -0.323 -21.441 1.00 85.56 94 GLY A CA 1
ATOM 734 C C . GLY A 1 94 ? 19.468 -0.116 -20.014 1.00 85.56 94 GLY A C 1
ATOM 735 O O . GLY A 1 94 ? 18.335 -0.450 -19.668 1.00 85.56 94 GLY A O 1
ATOM 736 N N . PHE A 1 95 ? 20.359 0.394 -19.165 1.00 86.31 95 PHE A N 1
ATOM 737 C CA . PHE A 1 95 ? 20.098 0.576 -17.736 1.00 86.31 95 PHE A CA 1
ATOM 738 C C . PHE A 1 95 ? 19.199 1.780 -17.429 1.00 86.31 95 PHE A C 1
ATOM 740 O O . PHE A 1 95 ? 18.501 1.755 -16.418 1.00 86.31 95 PHE A O 1
ATOM 747 N N . ASP A 1 96 ? 19.173 2.796 -18.293 1.00 90.06 96 ASP A N 1
ATOM 748 C CA . ASP A 1 96 ? 18.441 4.045 -18.049 1.00 90.06 96 ASP A CA 1
ATOM 749 C C . ASP A 1 96 ? 16.931 3.821 -17.906 1.00 90.06 96 ASP A C 1
ATOM 751 O O . ASP A 1 96 ? 16.347 4.272 -16.924 1.00 90.06 96 ASP A O 1
ATOM 755 N N . LYS A 1 97 ? 16.328 2.983 -18.759 1.00 90.00 97 LYS A N 1
ATOM 756 C CA . LYS A 1 97 ? 14.932 2.537 -18.612 1.00 90.00 97 LYS A CA 1
ATOM 757 C C . LYS A 1 97 ? 14.621 2.009 -17.208 1.00 90.00 97 LYS A C 1
ATOM 759 O O . LYS A 1 97 ? 13.584 2.324 -16.629 1.00 90.00 97 LYS A O 1
ATOM 764 N N . TRP A 1 98 ? 15.495 1.164 -16.663 1.00 88.75 98 TRP A N 1
ATOM 765 C CA . TRP A 1 98 ? 15.294 0.570 -15.339 1.00 88.75 98 TRP A CA 1
ATOM 766 C C . TRP A 1 98 ? 15.502 1.593 -14.220 1.00 88.75 98 TRP A C 1
ATOM 768 O O . TRP A 1 98 ? 14.761 1.570 -13.239 1.00 88.75 98 TRP A O 1
ATOM 778 N N . ASN A 1 99 ? 16.461 2.511 -14.388 1.00 90.38 99 ASN A N 1
ATOM 779 C CA . ASN A 1 99 ? 16.663 3.638 -13.477 1.00 90.38 99 ASN A CA 1
ATOM 780 C C . ASN A 1 99 ? 15.427 4.542 -13.419 1.00 90.38 99 ASN A C 1
ATOM 782 O O . ASN A 1 99 ? 15.045 4.973 -12.335 1.00 90.38 99 ASN A O 1
ATOM 786 N N . GLU A 1 100 ? 14.795 4.812 -14.560 1.00 92.31 100 GLU A N 1
ATOM 787 C CA . GLU A 1 100 ? 13.586 5.633 -14.640 1.00 92.31 100 GLU A CA 1
ATOM 788 C C . GLU A 1 100 ? 12.399 4.961 -13.941 1.00 92.31 100 GLU A C 1
ATOM 790 O O . GLU A 1 100 ? 11.814 5.573 -13.050 1.00 92.31 100 GLU A O 1
ATOM 795 N N . ILE A 1 101 ? 12.134 3.675 -14.218 1.00 92.69 101 ILE A N 1
ATOM 796 C CA . ILE A 1 101 ? 11.076 2.907 -13.526 1.00 92.69 101 ILE A CA 1
ATOM 797 C C . ILE A 1 101 ? 11.309 2.906 -12.009 1.00 92.69 101 ILE A C 1
ATOM 799 O O . ILE A 1 101 ? 10.386 3.125 -11.216 1.00 92.69 101 ILE A O 1
ATOM 803 N N . ALA A 1 102 ? 12.554 2.672 -11.583 1.00 92.12 102 ALA A N 1
ATOM 804 C CA . ALA A 1 102 ? 12.926 2.684 -10.174 1.00 92.12 102 ALA A CA 1
ATOM 805 C C . ALA A 1 102 ? 12.730 4.071 -9.545 1.00 92.12 102 ALA A C 1
ATOM 807 O O . ALA A 1 102 ? 12.207 4.174 -8.433 1.00 92.12 102 ALA A O 1
ATOM 808 N N . LYS A 1 103 ? 13.115 5.135 -10.259 1.00 93.12 103 LYS A N 1
ATOM 809 C CA . LYS A 1 103 ? 12.958 6.521 -9.818 1.00 93.12 103 LYS A CA 1
ATOM 810 C C . LYS A 1 103 ? 11.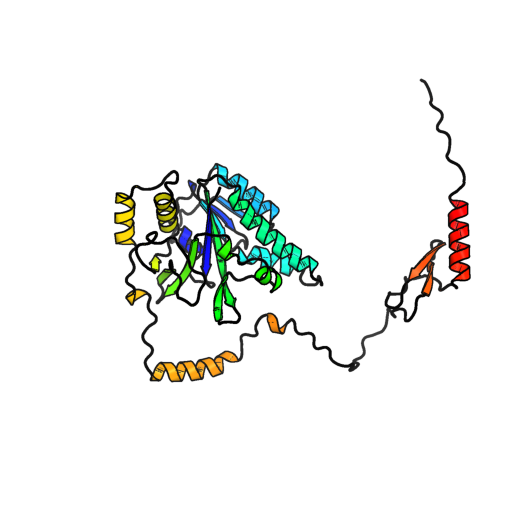484 6.886 -9.667 1.00 93.12 103 LYS A C 1
ATOM 812 O O . LYS A 1 103 ? 11.122 7.374 -8.604 1.00 93.12 103 LYS A O 1
ATOM 817 N N . HIS A 1 104 ? 10.645 6.621 -10.667 1.00 95.50 104 HIS A N 1
ATOM 818 C CA . HIS A 1 104 ? 9.210 6.903 -10.594 1.00 95.50 104 HIS A CA 1
ATOM 819 C C . HIS A 1 104 ? 8.555 6.168 -9.422 1.00 95.50 104 HIS A C 1
ATOM 821 O O . HIS A 1 104 ? 7.890 6.785 -8.598 1.00 95.50 104 HIS A O 1
ATOM 827 N N . THR A 1 105 ? 8.848 4.875 -9.261 1.00 94.75 105 THR A N 1
ATOM 828 C CA . THR A 1 105 ? 8.351 4.075 -8.128 1.00 94.75 105 THR A CA 1
ATOM 829 C C . THR A 1 105 ? 8.759 4.675 -6.781 1.00 94.75 105 THR A C 1
ATOM 831 O O . THR A 1 105 ? 7.943 4.797 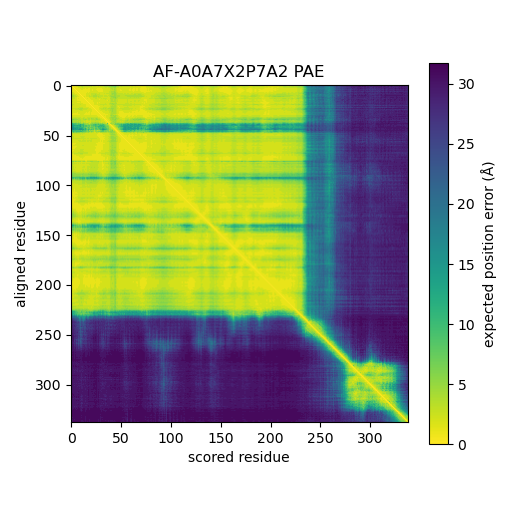-5.864 1.00 94.75 105 THR A O 1
ATOM 834 N N . PHE A 1 106 ? 10.034 5.051 -6.643 1.00 94.56 106 PHE A N 1
ATOM 835 C CA . PHE A 1 106 ? 10.557 5.646 -5.419 1.00 94.56 106 PHE A CA 1
ATOM 836 C C . PHE A 1 106 ? 9.940 7.015 -5.131 1.00 94.56 106 PHE A C 1
ATOM 838 O O . PHE A 1 106 ? 9.548 7.264 -3.989 1.00 94.56 106 PHE A O 1
ATOM 845 N N . ASP A 1 107 ? 9.857 7.885 -6.136 1.00 96.38 107 ASP A N 1
ATOM 846 C CA . ASP A 1 107 ? 9.344 9.245 -5.995 1.00 96.38 107 ASP A CA 1
ATOM 847 C C . ASP A 1 107 ? 7.861 9.233 -5.613 1.00 96.38 107 ASP A C 1
ATOM 849 O O . ASP A 1 107 ? 7.513 9.842 -4.598 1.00 96.38 107 ASP A O 1
ATOM 853 N N . THR A 1 108 ? 7.036 8.407 -6.270 1.00 97.56 108 THR A N 1
ATOM 854 C CA . THR A 1 108 ? 5.617 8.243 -5.922 1.00 97.56 108 THR A CA 1
ATOM 855 C C . THR A 1 108 ? 5.438 7.788 -4.469 1.00 97.56 108 THR A C 1
ATOM 857 O O . THR A 1 108 ? 4.655 8.370 -3.713 1.00 97.56 108 THR A O 1
ATOM 860 N N . LEU A 1 109 ? 6.202 6.787 -4.010 1.00 97.31 109 LEU A N 1
ATOM 861 C CA . LEU A 1 109 ? 6.138 6.336 -2.611 1.00 97.31 109 LEU A CA 1
ATOM 862 C C . LEU A 1 109 ? 6.667 7.389 -1.632 1.00 97.31 109 LEU A C 1
ATOM 864 O O . LEU A 1 109 ? 6.157 7.525 -0.517 1.00 97.31 109 LEU A O 1
ATOM 868 N N . ARG A 1 110 ? 7.706 8.140 -2.012 1.00 96.75 110 ARG A N 1
ATOM 869 C CA . ARG A 1 110 ? 8.250 9.221 -1.182 1.00 96.75 110 ARG A CA 1
ATOM 870 C C . ARG A 1 110 ? 7.303 10.401 -1.078 1.00 96.75 110 ARG A C 1
ATOM 872 O O . ARG A 1 110 ? 7.277 11.033 -0.013 1.00 96.75 110 ARG A O 1
ATOM 879 N N . HIS A 1 111 ? 6.524 10.674 -2.118 1.00 98.56 111 HIS A N 1
ATOM 880 C CA . HIS A 1 111 ? 5.553 11.762 -2.148 1.00 98.56 111 HIS A CA 1
ATOM 881 C C . HIS A 1 111 ? 4.527 11.645 -1.021 1.00 98.56 111 HIS A C 1
ATOM 883 O O . HIS A 1 111 ? 4.225 12.641 -0.370 1.00 98.56 111 HIS A O 1
ATOM 889 N N . ILE A 1 112 ? 4.127 10.423 -0.650 1.00 98.56 112 ILE A N 1
ATOM 890 C CA . ILE A 1 112 ? 3.218 10.149 0.481 1.00 98.56 112 ILE A CA 1
ATOM 891 C C . ILE A 1 112 ? 3.673 10.839 1.779 1.00 98.56 112 ILE A C 1
ATOM 893 O O . ILE A 1 112 ? 2.853 11.344 2.546 1.00 98.56 112 ILE A O 1
ATOM 897 N N . SER A 1 113 ? 4.983 10.921 2.035 1.00 97.12 113 SER A N 1
ATOM 898 C 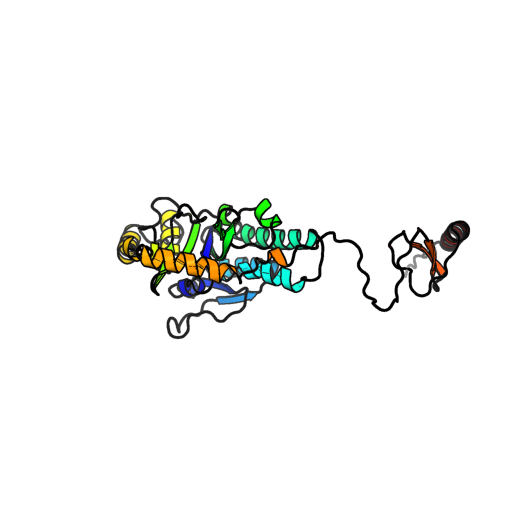CA . SER A 1 113 ? 5.501 11.575 3.246 1.00 97.12 113 SER A CA 1
ATOM 899 C C . SER A 1 113 ? 5.237 13.089 3.291 1.00 97.12 113 SER A C 1
ATOM 901 O O . SER A 1 113 ? 5.191 13.670 4.380 1.00 97.12 113 SER A O 1
ATOM 903 N N . ARG A 1 114 ? 5.022 13.722 2.131 1.00 97.00 114 ARG A N 1
ATOM 904 C CA . ARG A 1 114 ? 4.727 15.155 1.982 1.00 97.00 114 ARG A CA 1
ATOM 905 C C . ARG A 1 114 ? 3.258 15.482 2.252 1.00 97.00 114 ARG A C 1
ATOM 907 O O . ARG A 1 114 ? 2.954 16.628 2.576 1.00 97.00 114 ARG A O 1
ATOM 914 N N . LEU A 1 115 ? 2.377 14.482 2.193 1.00 98.50 115 LEU A N 1
ATOM 915 C CA . LEU A 1 115 ? 0.954 14.638 2.486 1.00 98.50 115 LEU A CA 1
ATOM 916 C C . LEU A 1 115 ? 0.711 15.036 3.960 1.00 98.50 115 LEU A C 1
ATOM 918 O O . LEU A 1 115 ? 1.584 14.835 4.827 1.00 98.50 115 LEU A O 1
ATOM 922 N N . PRO A 1 116 ? -0.476 15.587 4.287 1.00 97.94 116 PRO A N 1
ATOM 923 C CA . PRO A 1 116 ? -0.841 15.946 5.654 1.00 97.94 116 PRO A CA 1
ATOM 924 C C . PRO A 1 116 ? -0.683 14.778 6.638 1.00 97.94 116 PRO A C 1
ATOM 926 O O . PRO A 1 116 ? -0.917 13.619 6.310 1.00 97.94 116 PRO A O 1
ATOM 929 N N . SER A 1 117 ? -0.326 15.069 7.894 1.00 96.56 117 SER A N 1
ATOM 930 C CA . SER A 1 117 ? -0.049 14.031 8.906 1.00 96.56 117 SER A CA 1
ATOM 931 C C . SER A 1 117 ? -1.232 13.136 9.265 1.00 96.56 117 SER A C 1
ATOM 933 O O . SER A 1 117 ? -1.025 12.091 9.874 1.00 96.56 117 SER A O 1
ATOM 935 N N . ASN A 1 118 ? -2.450 13.560 8.932 1.00 97.31 118 ASN A N 1
ATOM 936 C CA . ASN A 1 118 ? -3.665 12.797 9.185 1.00 97.31 118 ASN A CA 1
ATOM 937 C C . ASN A 1 118 ? -4.037 11.825 8.052 1.00 97.31 118 ASN A C 1
ATOM 939 O O . ASN A 1 118 ? -4.990 11.063 8.203 1.00 97.31 118 ASN A O 1
ATOM 943 N N . VAL A 1 119 ? -3.319 11.876 6.928 1.00 98.62 119 VAL A N 1
ATOM 944 C CA . VAL A 1 119 ? -3.598 11.051 5.753 1.00 98.62 119 VAL A CA 1
ATOM 945 C C . VAL A 1 119 ? -2.846 9.734 5.863 1.00 98.62 119 VAL A C 1
ATOM 947 O O . VAL A 1 119 ? -1.641 9.711 6.141 1.00 98.62 119 VAL A O 1
ATOM 950 N N . VAL A 1 120 ? -3.563 8.637 5.635 1.00 98.81 120 VAL A N 1
ATOM 951 C CA . VAL A 1 120 ? -2.993 7.294 5.511 1.00 98.81 120 VAL A CA 1
ATOM 952 C C . VAL A 1 120 ? -3.155 6.838 4.068 1.00 98.81 120 VAL A C 1
ATOM 954 O O . VAL A 1 120 ? -4.268 6.808 3.548 1.00 98.81 120 VAL A O 1
ATOM 957 N N . VAL A 1 121 ? -2.041 6.491 3.429 1.00 98.88 121 VAL A N 1
ATOM 958 C CA . VAL A 1 121 ? -2.017 5.949 2.072 1.00 98.88 121 VAL A CA 1
ATOM 959 C C . VAL A 1 121 ? -1.718 4.458 2.146 1.00 98.88 121 VAL A C 1
ATOM 961 O O . VAL A 1 121 ? -0.637 4.050 2.582 1.00 98.88 121 VAL A O 1
ATOM 964 N N . TYR A 1 122 ? -2.685 3.653 1.721 1.00 98.88 122 TYR A N 1
ATOM 965 C CA . TYR A 1 122 ? -2.557 2.209 1.600 1.00 98.88 122 TYR A CA 1
ATOM 966 C C . TYR A 1 122 ? -2.147 1.852 0.178 1.00 98.88 122 TYR A C 1
ATOM 968 O O . TYR A 1 122 ? -2.887 2.085 -0.774 1.00 98.88 122 TYR A O 1
ATOM 976 N N . VAL A 1 123 ? -0.970 1.259 0.039 1.00 98.75 123 VAL A N 1
ATOM 977 C CA . VAL A 1 123 ? -0.417 0.843 -1.247 1.00 98.75 123 VAL A CA 1
ATOM 978 C C . VAL A 1 123 ? -0.596 -0.665 -1.374 1.00 98.75 123 VAL A C 1
ATOM 980 O O . VAL A 1 123 ? -0.019 -1.439 -0.602 1.00 98.75 123 VAL A O 1
ATOM 983 N N . MET A 1 124 ? -1.450 -1.084 -2.305 1.00 98.12 124 MET A N 1
ATOM 984 C CA . MET A 1 124 ? -1.742 -2.493 -2.544 1.00 98.12 124 MET A CA 1
ATOM 985 C C . MET A 1 124 ? -0.739 -3.058 -3.540 1.00 98.12 124 MET A C 1
ATOM 987 O O . MET A 1 124 ? -0.655 -2.571 -4.661 1.00 98.12 124 MET A O 1
ATOM 991 N N . CYS A 1 125 ? -0.001 -4.092 -3.137 1.00 96.62 125 CYS A N 1
ATOM 992 C CA . CYS A 1 125 ? 1.051 -4.682 -3.961 1.00 96.62 125 CYS A CA 1
ATOM 993 C C . CYS A 1 125 ? 0.873 -6.190 -4.119 1.00 96.62 125 CYS A C 1
ATOM 995 O O . CYS A 1 125 ? 0.347 -6.892 -3.245 1.00 96.62 125 CYS A O 1
ATOM 997 N N . HIS A 1 126 ? 1.390 -6.721 -5.220 1.00 96.62 126 HIS A N 1
ATOM 998 C CA . HIS A 1 126 ? 1.634 -8.150 -5.347 1.00 96.62 126 HIS A CA 1
ATOM 999 C C . HIS A 1 126 ? 2.868 -8.589 -4.556 1.00 96.62 126 HIS A C 1
ATOM 1001 O O . HIS A 1 126 ? 3.759 -7.792 -4.277 1.00 96.62 126 HIS A O 1
ATOM 1007 N N . THR A 1 127 ? 2.906 -9.867 -4.184 1.00 95.62 127 THR A N 1
ATOM 1008 C CA . THR A 1 127 ? 4.080 -10.498 -3.570 1.00 95.62 127 THR A CA 1
ATOM 1009 C C . THR A 1 127 ? 4.857 -11.315 -4.592 1.00 95.62 127 THR A C 1
ATOM 1011 O O . THR A 1 127 ? 4.243 -11.931 -5.468 1.00 95.62 127 THR A O 1
ATOM 1014 N N . ASP A 1 128 ? 6.168 -11.398 -4.409 1.00 94.00 128 ASP A N 1
ATOM 1015 C CA . ASP A 1 128 ? 7.064 -12.348 -5.066 1.00 94.00 128 ASP A CA 1
ATOM 1016 C C . ASP A 1 128 ? 7.918 -13.081 -4.023 1.00 94.00 128 ASP A C 1
ATOM 1018 O O . ASP A 1 128 ? 7.778 -12.831 -2.822 1.00 94.00 128 ASP A O 1
ATOM 1022 N N . LYS A 1 129 ? 8.775 -13.997 -4.471 1.00 93.12 129 LYS A N 1
ATOM 1023 C CA . LYS A 1 129 ? 9.776 -14.648 -3.629 1.00 93.12 129 LYS A CA 1
ATOM 1024 C C . LYS A 1 129 ? 11.172 -14.127 -3.932 1.00 93.12 129 LYS A C 1
ATOM 1026 O O . LYS A 1 129 ? 11.511 -13.939 -5.095 1.00 93.12 129 LYS A O 1
ATOM 1031 N N . ASP A 1 130 ? 11.966 -13.916 -2.889 1.00 90.12 130 ASP A N 1
ATOM 1032 C CA . ASP A 1 130 ? 13.405 -13.702 -3.039 1.00 90.12 130 ASP A CA 1
ATOM 1033 C C . ASP A 1 130 ? 14.156 -15.022 -3.314 1.00 90.12 130 ASP A C 1
ATOM 1035 O O . ASP A 1 130 ? 13.560 -16.107 -3.335 1.00 90.12 130 ASP A O 1
ATOM 1039 N N . ASP A 1 131 ? 15.472 -14.926 -3.524 1.00 89.38 131 ASP A N 1
ATOM 1040 C CA . ASP A 1 131 ? 16.351 -16.072 -3.799 1.00 89.38 131 ASP A CA 1
ATOM 1041 C C . ASP A 1 131 ? 16.367 -17.106 -2.651 1.00 89.38 131 ASP A C 1
ATOM 1043 O O . ASP A 1 131 ? 16.597 -18.295 -2.882 1.00 89.38 131 ASP A O 1
ATOM 1047 N N . ASP A 1 132 ? 16.068 -16.674 -1.421 1.00 90.44 132 ASP A N 1
ATOM 1048 C CA . ASP A 1 132 ? 15.964 -17.522 -0.229 1.00 90.44 132 ASP A CA 1
ATOM 1049 C C . ASP A 1 132 ? 14.551 -18.120 -0.047 1.00 90.44 132 ASP A C 1
ATOM 1051 O O . ASP A 1 132 ? 14.316 -18.956 0.831 1.00 90.44 132 ASP A O 1
ATOM 1055 N N . GLY A 1 133 ? 13.600 -17.742 -0.906 1.00 91.88 133 GLY A N 1
ATOM 1056 C CA . GLY A 1 133 ? 12.223 -18.221 -0.916 1.00 91.88 133 GLY A CA 1
ATOM 1057 C C . GLY A 1 133 ? 11.265 -17.473 0.016 1.00 91.88 133 GLY A C 1
ATOM 1058 O O . GLY A 1 133 ? 10.114 -17.918 0.145 1.00 91.88 133 GLY A O 1
ATOM 1059 N N . ASN A 1 134 ? 11.695 -16.368 0.633 1.00 93.75 134 ASN A N 1
ATOM 1060 C CA . ASN A 1 134 ? 10.859 -15.524 1.487 1.00 93.75 134 ASN A CA 1
ATOM 1061 C C . ASN A 1 134 ? 9.925 -14.650 0.645 1.00 93.75 134 ASN A C 1
ATOM 1063 O O . ASN A 1 134 ? 10.290 -14.183 -0.432 1.00 93.75 134 ASN A O 1
ATOM 1067 N N . GLU A 1 135 ? 8.715 -14.398 1.143 1.00 95.62 135 GLU A N 1
ATOM 1068 C CA . GLU A 1 135 ? 7.746 -13.538 0.461 1.00 95.62 135 GLU A CA 1
ATOM 1069 C C . GLU A 1 135 ? 8.031 -12.050 0.714 1.00 95.62 135 GLU A C 1
ATOM 1071 O O . GLU A 1 135 ? 8.059 -11.587 1.856 1.00 95.62 135 GLU A O 1
ATOM 1076 N N . LYS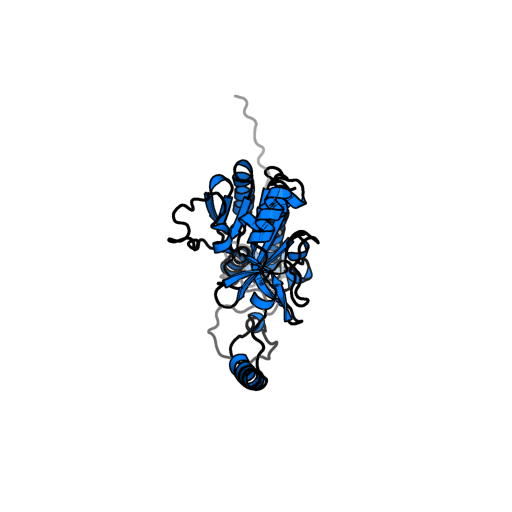 A 1 136 ? 8.165 -11.290 -0.371 1.00 94.81 136 LYS A N 1
ATOM 1077 C CA . LYS A 1 136 ? 8.388 -9.837 -0.391 1.00 94.81 136 LYS A CA 1
ATOM 1078 C C . LYS A 1 136 ? 7.422 -9.153 -1.350 1.00 94.81 136 LYS A C 1
ATOM 1080 O O . LYS A 1 136 ? 6.759 -9.820 -2.143 1.00 94.81 136 LYS A O 1
ATOM 1085 N N . ILE A 1 137 ? 7.347 -7.827 -1.316 1.00 95.81 137 ILE A N 1
ATOM 1086 C CA . ILE A 1 137 ? 6.688 -7.035 -2.358 1.00 95.81 137 ILE A CA 1
ATOM 1087 C C . ILE A 1 137 ? 7.360 -7.335 -3.700 1.00 95.81 137 ILE A C 1
ATOM 1089 O O . ILE A 1 137 ? 8.587 -7.365 -3.811 1.00 95.81 137 ILE A O 1
ATOM 1093 N N . LYS A 1 138 ? 6.539 -7.571 -4.724 1.00 93.56 138 LYS A N 1
ATOM 1094 C CA . LYS A 1 138 ? 7.016 -7.768 -6.085 1.00 93.56 138 LYS A CA 1
ATOM 1095 C C . LYS A 1 138 ? 7.606 -6.462 -6.613 1.00 93.56 138 LYS A C 1
ATOM 1097 O O . LYS A 1 138 ? 7.066 -5.381 -6.422 1.00 93.56 138 LYS A O 1
ATOM 1102 N N . THR A 1 139 ? 8.702 -6.552 -7.332 1.00 90.69 139 THR A N 1
ATOM 1103 C CA . THR A 1 139 ? 9.354 -5.418 -7.997 1.00 90.69 139 THR A CA 1
ATOM 1104 C C . THR A 1 139 ? 9.680 -5.824 -9.429 1.00 90.69 139 THR A C 1
ATOM 1106 O O . THR A 1 139 ? 9.520 -6.987 -9.809 1.00 90.69 139 THR A O 1
ATOM 1109 N N . LEU A 1 140 ? 10.061 -4.858 -10.266 1.00 85.00 140 LEU A N 1
ATOM 1110 C CA . LEU A 1 140 ? 10.561 -5.141 -11.608 1.00 85.00 140 LEU A CA 1
ATOM 1111 C C . LEU A 1 140 ? 12.037 -4.776 -11.706 1.00 85.00 140 LEU A C 1
ATOM 1113 O O . LEU A 1 140 ? 12.418 -3.627 -11.495 1.00 85.00 140 LEU A O 1
ATOM 1117 N N . GLY A 1 141 ? 12.841 -5.767 -12.092 1.00 73.69 141 GLY A N 1
ATOM 1118 C CA . GLY A 1 141 ? 14.283 -5.636 -12.252 1.00 73.69 141 GLY A CA 1
ATOM 1119 C C . GLY A 1 141 ? 15.043 -5.715 -10.925 1.00 73.69 141 GLY A C 1
ATOM 1120 O O . GLY A 1 141 ? 14.671 -5.102 -9.928 1.00 73.69 141 GLY A O 1
ATOM 1121 N N . LYS A 1 142 ? 16.175 -6.430 -10.939 1.00 76.56 142 LYS A N 1
ATOM 1122 C CA . LYS A 1 142 ? 17.047 -6.605 -9.761 1.00 76.56 142 LYS A CA 1
ATOM 1123 C C . LYS A 1 142 ? 17.594 -5.284 -9.217 1.00 76.56 142 LYS A C 1
ATOM 1125 O O . LYS A 1 142 ? 17.836 -5.148 -8.029 1.00 76.56 142 LYS A O 1
ATOM 1130 N N . MET A 1 143 ? 17.729 -4.276 -10.077 1.00 74.94 143 MET A N 1
ATOM 1131 C CA . MET A 1 143 ? 18.299 -2.987 -9.697 1.00 74.94 143 MET A CA 1
ATOM 1132 C C . MET A 1 143 ? 17.476 -2.243 -8.638 1.00 74.94 143 MET A C 1
ATOM 1134 O O . MET A 1 143 ? 18.067 -1.635 -7.749 1.00 74.94 143 MET A O 1
ATOM 1138 N N . LEU A 1 144 ? 16.140 -2.265 -8.720 1.00 81.06 144 LEU A N 1
ATOM 1139 C CA . LEU A 1 144 ? 15.313 -1.610 -7.703 1.00 81.06 144 LEU A CA 1
ATOM 1140 C C . LEU A 1 144 ? 15.514 -2.297 -6.347 1.00 81.06 144 LEU A C 1
ATOM 1142 O O . LEU A 1 144 ? 15.751 -1.616 -5.350 1.00 81.06 144 LEU A O 1
ATOM 1146 N N . ASP A 1 145 ? 15.526 -3.629 -6.344 1.00 82.12 145 ASP A N 1
ATOM 1147 C CA . ASP A 1 145 ? 15.757 -4.447 -5.151 1.00 82.12 145 ASP A CA 1
ATOM 1148 C C . ASP A 1 145 ? 17.135 -4.219 -4.527 1.00 82.12 145 ASP A C 1
ATOM 1150 O O . ASP A 1 145 ? 17.253 -4.100 -3.308 1.00 82.12 145 ASP A O 1
ATOM 1154 N N . ASP A 1 146 ? 18.168 -4.095 -5.362 1.00 83.44 146 ASP A N 1
ATOM 1155 C CA . ASP A 1 146 ? 19.544 -3.860 -4.924 1.00 83.44 146 ASP A CA 1
ATOM 1156 C C . ASP A 1 146 ? 19.714 -2.511 -4.209 1.00 83.44 146 ASP A C 1
ATOM 1158 O O . ASP A 1 146 ? 20.663 -2.319 -3.442 1.00 83.44 146 ASP A O 1
ATOM 1162 N N . LYS A 1 147 ? 18.849 -1.531 -4.502 1.00 83.88 147 LYS A N 1
ATOM 1163 C CA . LYS A 1 147 ? 18.963 -0.163 -3.973 1.00 83.88 147 LYS A CA 1
ATOM 1164 C C . LYS A 1 147 ? 17.962 0.134 -2.872 1.00 83.88 147 LYS A C 1
ATOM 1166 O O . LYS A 1 147 ? 18.293 0.886 -1.953 1.00 83.88 147 LYS A O 1
ATOM 1171 N N . ILE A 1 148 ? 16.742 -0.382 -2.980 1.00 85.69 148 ILE A N 1
ATOM 1172 C CA . ILE A 1 148 ? 15.631 -0.012 -2.110 1.00 85.69 148 ILE A CA 1
ATOM 1173 C C . ILE A 1 148 ? 14.819 -1.257 -1.764 1.00 85.69 148 ILE A C 1
ATOM 1175 O O . ILE A 1 148 ? 14.192 -1.880 -2.613 1.00 85.69 148 ILE A O 1
ATOM 1179 N N . VAL A 1 149 ? 14.727 -1.537 -0.466 1.00 90.69 149 VAL A N 1
ATOM 1180 C CA . VAL A 1 149 ? 13.725 -2.459 0.074 1.00 90.69 149 VAL A CA 1
ATOM 1181 C C . VAL A 1 149 ? 12.443 -1.663 0.308 1.00 90.69 149 VAL A C 1
ATOM 1183 O O . VAL A 1 149 ? 12.385 -0.864 1.250 1.00 90.69 149 VAL A O 1
ATOM 1186 N N . LEU A 1 150 ? 11.431 -1.847 -0.545 1.00 93.94 150 LEU A N 1
ATOM 1187 C CA . LEU A 1 150 ? 10.187 -1.063 -0.509 1.00 93.94 150 LEU A CA 1
ATOM 1188 C C . LEU A 1 150 ? 9.496 -1.153 0.853 1.00 93.94 150 LEU A C 1
ATOM 1190 O O . LEU A 1 150 ? 9.131 -0.136 1.440 1.00 93.94 150 LEU A O 1
ATOM 1194 N N . GLU A 1 151 ? 9.413 -2.352 1.424 1.00 95.19 151 GLU A N 1
ATOM 1195 C CA . GLU A 1 151 ? 8.869 -2.585 2.760 1.00 95.19 151 GLU A CA 1
ATOM 1196 C C . GLU A 1 151 ? 9.598 -1.764 3.821 1.00 95.19 151 GLU A C 1
ATOM 1198 O O . GLU A 1 151 ? 8.984 -1.300 4.781 1.00 95.19 151 GLU A O 1
ATOM 1203 N N . GLY A 1 152 ? 10.902 -1.532 3.645 1.00 94.69 152 GLY A N 1
ATOM 1204 C CA . GLY A 1 152 ? 11.734 -0.694 4.506 1.00 94.69 152 GLY A CA 1
ATOM 1205 C C . GLY A 1 152 ? 11.288 0.770 4.572 1.00 94.69 152 GLY A C 1
ATOM 1206 O O . GLY A 1 152 ? 11.606 1.451 5.545 1.00 94.69 152 GLY A O 1
ATOM 1207 N N . MET A 1 153 ? 10.507 1.248 3.599 1.00 95.31 153 MET A N 1
ATOM 1208 C CA . MET A 1 153 ? 9.972 2.614 3.563 1.00 95.31 153 MET A CA 1
ATOM 1209 C C . MET A 1 153 ? 8.742 2.810 4.460 1.00 95.31 153 MET A C 1
ATOM 1211 O O . MET A 1 153 ? 8.361 3.950 4.724 1.00 95.31 153 MET A O 1
ATOM 1215 N N . SER A 1 154 ? 8.129 1.725 4.941 1.00 97.00 154 SER A N 1
ATOM 1216 C CA . SER A 1 154 ? 6.956 1.766 5.816 1.00 97.00 154 SER A CA 1
ATOM 1217 C C . SER A 1 154 ? 7.240 1.182 7.201 1.00 97.00 154 SER A C 1
ATOM 1219 O O . SER A 1 154 ? 8.092 0.313 7.375 1.00 97.00 154 SER A O 1
ATOM 1221 N N . THR A 1 155 ? 6.486 1.627 8.205 1.00 96.88 155 THR A N 1
ATOM 1222 C CA . THR A 1 155 ? 6.416 0.972 9.520 1.00 96.88 155 THR A CA 1
ATOM 1223 C C . THR A 1 155 ? 5.425 -0.197 9.529 1.00 96.88 155 THR A C 1
ATOM 1225 O O . THR A 1 155 ? 5.570 -1.090 10.360 1.00 96.88 155 THR A O 1
ATOM 1228 N N . ILE A 1 156 ? 4.444 -0.215 8.616 1.00 98.50 156 ILE A N 1
ATOM 1229 C CA . ILE A 1 156 ? 3.391 -1.236 8.553 1.00 98.50 156 ILE A CA 1
ATOM 1230 C C . ILE A 1 156 ? 3.349 -1.877 7.165 1.00 98.50 156 ILE A C 1
ATOM 1232 O O . ILE A 1 156 ? 3.094 -1.219 6.157 1.00 98.50 156 ILE A O 1
ATOM 1236 N N . VAL A 1 157 ? 3.525 -3.192 7.142 1.00 98.56 157 VAL A N 1
ATOM 1237 C CA . VAL A 1 157 ? 3.332 -4.056 5.979 1.00 98.56 157 VAL A CA 1
ATOM 1238 C C . VAL A 1 157 ? 2.443 -5.204 6.427 1.00 98.56 157 VAL A C 1
ATOM 1240 O O . VAL A 1 157 ? 2.860 -6.010 7.254 1.00 98.56 157 VAL A O 1
ATOM 1243 N N . LEU A 1 158 ? 1.223 -5.277 5.903 1.00 98.69 158 LEU A N 1
ATOM 1244 C CA . LEU A 1 158 ? 0.296 -6.377 6.170 1.00 98.69 158 LEU A CA 1
ATOM 1245 C C . LEU A 1 158 ? 0.230 -7.299 4.957 1.00 98.69 158 LEU A C 1
ATOM 1247 O O . LEU A 1 158 ? 0.327 -6.836 3.818 1.00 98.69 158 LEU A O 1
ATOM 1251 N N . LYS A 1 159 ? 0.011 -8.596 5.191 1.00 98.00 159 LYS A N 1
ATOM 1252 C CA . LYS A 1 159 ? -0.158 -9.572 4.107 1.00 98.00 159 LYS A CA 1
ATOM 1253 C C . LYS A 1 159 ? -1.593 -10.067 4.001 1.00 98.00 159 LYS A C 1
ATOM 1255 O O . LYS A 1 159 ? -2.145 -10.586 4.963 1.00 98.00 159 LYS A O 1
ATOM 1260 N N . SER A 1 160 ? -2.183 -9.952 2.819 1.00 97.69 160 SER A N 1
ATOM 1261 C CA . SER A 1 160 ? -3.509 -10.470 2.493 1.00 97.69 160 SER A CA 1
ATOM 1262 C C . SER A 1 160 ? -3.427 -11.922 2.032 1.00 97.69 160 SER A C 1
ATOM 1264 O O . SER A 1 160 ? -2.766 -12.218 1.032 1.00 97.69 160 SER A O 1
ATOM 1266 N N . GLU A 1 161 ? -4.159 -12.813 2.695 1.00 95.88 161 GLU A N 1
ATOM 1267 C CA . GLU A 1 161 ? -4.244 -14.236 2.346 1.00 95.88 161 GLU A CA 1
ATOM 1268 C C . GLU A 1 161 ? -5.686 -14.755 2.380 1.00 95.88 161 GLU A C 1
ATOM 1270 O O . GLU A 1 161 ? -6.547 -14.229 3.086 1.00 95.88 161 GLU A O 1
ATOM 1275 N N . CYS A 1 162 ? -5.934 -15.823 1.616 1.00 94.31 162 CYS A N 1
ATOM 1276 C CA . CYS A 1 162 ? -7.176 -16.585 1.657 1.00 94.31 162 CYS A CA 1
ATOM 1277 C C . CYS A 1 162 ? -6.904 -17.965 2.265 1.00 94.31 162 CYS A C 1
ATOM 1279 O O . CYS A 1 162 ? -6.179 -18.766 1.675 1.00 94.31 162 CYS A O 1
ATOM 1281 N N . VAL A 1 163 ? -7.498 -18.241 3.425 1.00 92.19 163 VAL A N 1
ATOM 1282 C CA . VAL A 1 163 ? -7.401 -19.524 4.131 1.00 92.19 163 VAL A CA 1
ATOM 1283 C C . VAL A 1 163 ? -8.800 -20.118 4.228 1.00 92.19 163 VAL A C 1
ATOM 1285 O O . VAL A 1 163 ? -9.713 -19.482 4.751 1.00 92.19 163 VAL A O 1
ATOM 1288 N N . ASP A 1 164 ? -8.989 -21.316 3.672 1.00 88.88 164 ASP A N 1
ATOM 1289 C CA . ASP A 1 164 ? -10.274 -22.031 3.641 1.00 88.88 164 ASP A CA 1
ATOM 1290 C C . ASP A 1 164 ? -11.461 -21.167 3.161 1.00 88.88 164 ASP A C 1
ATOM 1292 O O . ASP A 1 164 ? -12.570 -21.214 3.698 1.00 88.88 164 ASP A O 1
ATOM 1296 N N . GLY A 1 165 ? -11.222 -20.343 2.133 1.00 88.88 165 GLY A N 1
ATOM 1297 C CA . GLY A 1 165 ? -12.234 -19.464 1.535 1.00 88.88 165 GLY A CA 1
ATOM 1298 C C . GLY A 1 165 ? -12.549 -18.202 2.344 1.00 88.88 165 GLY A C 1
ATOM 1299 O O . GLY A 1 165 ? -13.462 -17.460 1.981 1.00 88.88 165 GLY A O 1
ATOM 1300 N N . LYS A 1 166 ? -11.814 -17.943 3.431 1.00 92.62 166 LYS A N 1
ATOM 1301 C CA . LYS A 1 166 ? -11.908 -16.721 4.233 1.00 92.62 166 LYS A CA 1
ATOM 1302 C C . LYS A 1 166 ? -10.676 -15.854 4.024 1.00 92.62 166 LYS A C 1
ATOM 1304 O O . LYS A 1 166 ? -9.564 -16.358 3.910 1.00 92.62 166 LYS A O 1
ATOM 1309 N N . TYR A 1 167 ? -10.888 -14.545 4.002 1.00 95.19 167 TYR A N 1
ATOM 1310 C CA . TYR A 1 167 ? -9.846 -13.562 3.729 1.00 95.19 167 TYR A CA 1
ATOM 1311 C C . TYR A 1 167 ? -9.356 -12.914 5.019 1.00 95.19 167 TYR A C 1
ATOM 1313 O O . TYR A 1 167 ? -10.163 -12.433 5.821 1.00 95.19 167 TYR A O 1
ATOM 1321 N N . TYR A 1 168 ? -8.038 -12.860 5.179 1.00 97.50 168 TYR A N 1
ATOM 1322 C CA . TYR A 1 168 ? -7.371 -12.339 6.367 1.00 97.50 168 TYR A CA 1
ATOM 1323 C C . TYR A 1 168 ? -6.261 -11.360 5.998 1.00 97.50 168 TYR A C 1
ATOM 1325 O O . TYR A 1 168 ? -5.675 -11.453 4.917 1.00 97.50 168 TYR A O 1
ATOM 1333 N N . PHE A 1 169 ? -5.944 -10.467 6.932 1.00 98.31 169 PHE A N 1
ATOM 1334 C CA . PHE A 1 169 ? -4.650 -9.801 6.984 1.00 98.31 169 PHE A CA 1
ATOM 1335 C C . PHE A 1 169 ? -3.779 -10.438 8.060 1.00 98.31 169 PHE A C 1
ATOM 1337 O O . PHE A 1 169 ? -4.192 -10.552 9.212 1.00 98.31 169 PHE A O 1
ATOM 1344 N N . PHE A 1 170 ? -2.566 -10.826 7.688 1.00 97.56 170 PHE A N 1
ATOM 1345 C CA . PHE A 1 170 ? -1.502 -11.172 8.613 1.00 97.56 170 PHE A CA 1
ATOM 1346 C C . PHE A 1 170 ? -0.753 -9.907 9.023 1.00 97.56 170 PHE A C 1
ATOM 1348 O O . PHE A 1 170 ? -0.377 -9.095 8.175 1.00 97.56 170 PHE A O 1
ATOM 1355 N N . THR A 1 171 ? -0.573 -9.751 10.330 1.00 97.31 171 THR A N 1
ATOM 1356 C CA . THR A 1 171 ? -0.085 -8.522 10.972 1.00 97.31 171 THR A CA 1
ATOM 1357 C C . THR A 1 171 ? 1.349 -8.638 11.471 1.00 97.31 171 THR A C 1
ATOM 1359 O O . THR A 1 171 ? 2.017 -7.633 11.682 1.00 97.31 171 THR A O 1
ATOM 1362 N N . GLN A 1 172 ? 1.849 -9.864 11.619 1.00 94.88 172 GLN A N 1
ATOM 1363 C CA . GLN A 1 172 ? 3.173 -10.156 12.155 1.00 94.88 172 GLN A CA 1
ATOM 1364 C C . GLN A 1 172 ? 3.981 -11.009 11.181 1.00 94.88 172 GLN A C 1
ATOM 1366 O O . GLN A 1 172 ? 3.423 -11.849 10.470 1.00 94.88 172 GLN A O 1
ATOM 1371 N N . ASN A 1 173 ? 5.299 -10.809 11.206 1.00 94.12 173 ASN A N 1
ATOM 1372 C CA . ASN A 1 173 ? 6.258 -11.563 10.411 1.00 94.12 173 ASN A CA 1
ATOM 1373 C C . ASN A 1 173 ? 6.123 -13.074 10.657 1.00 94.12 173 ASN A C 1
ATOM 1375 O O . ASN A 1 173 ? 6.091 -13.525 11.806 1.00 94.12 173 ASN A O 1
ATOM 1379 N N . SER A 1 174 ? 6.068 -13.872 9.591 1.00 92.50 174 SER A N 1
ATOM 1380 C CA . SER A 1 174 ? 5.979 -15.335 9.706 1.00 92.50 174 SER A CA 1
ATOM 1381 C C . SER A 1 174 ? 7.327 -16.040 9.905 1.00 92.50 174 SER A C 1
ATOM 1383 O O . SER A 1 174 ? 7.355 -17.256 10.100 1.00 92.50 174 SER A O 1
ATOM 1385 N N . GLY A 1 175 ? 8.427 -15.291 9.853 1.00 93.00 175 GLY A N 1
ATOM 1386 C CA . GLY A 1 175 ? 9.803 -15.765 9.724 1.00 93.00 175 GLY A CA 1
ATOM 1387 C C . GLY A 1 175 ? 10.221 -16.032 8.276 1.00 93.00 175 GLY A C 1
ATOM 1388 O O . GLY A 1 175 ? 11.366 -16.412 8.055 1.00 93.00 175 GLY A O 1
ATOM 1389 N N . GLN A 1 176 ? 9.303 -15.891 7.313 1.00 94.50 176 GLN A N 1
ATOM 1390 C CA . GLN A 1 176 ? 9.486 -16.190 5.884 1.00 94.50 176 GLN A CA 1
ATOM 1391 C C . GLN A 1 176 ? 8.828 -15.126 4.987 1.00 94.50 176 GLN A C 1
ATOM 1393 O O . GLN A 1 176 ? 8.554 -15.371 3.815 1.00 94.50 176 GLN A O 1
ATOM 1398 N N . ASP A 1 177 ? 8.500 -13.963 5.545 1.00 95.75 177 ASP A N 1
ATOM 1399 C CA . ASP A 1 177 ? 7.949 -12.828 4.812 1.00 95.75 177 ASP A CA 1
ATOM 1400 C C . ASP A 1 177 ? 8.435 -11.501 5.408 1.00 95.75 177 ASP A C 1
ATOM 1402 O O . ASP A 1 177 ? 9.160 -11.473 6.404 1.00 95.75 177 ASP A O 1
ATOM 1406 N N . THR A 1 178 ? 8.051 -10.388 4.789 1.00 95.50 178 THR A N 1
ATOM 1407 C CA . THR A 1 178 ? 8.412 -9.025 5.214 1.00 95.50 178 THR A CA 1
ATOM 1408 C C . THR A 1 178 ? 7.309 -8.318 6.014 1.00 95.50 178 THR A C 1
ATOM 1410 O O . THR A 1 178 ? 7.385 -7.107 6.246 1.00 95.50 178 THR A O 1
ATOM 1413 N N . VAL A 1 179 ? 6.294 -9.062 6.479 1.00 97.62 179 VAL A N 1
ATOM 1414 C CA . VAL A 1 179 ? 5.170 -8.518 7.259 1.00 97.62 179 VAL A CA 1
ATOM 1415 C C . VAL A 1 179 ? 5.682 -7.874 8.543 1.00 97.62 179 VAL A C 1
ATOM 1417 O O . VAL A 1 179 ? 6.539 -8.426 9.239 1.00 97.62 179 VAL A O 1
ATOM 1420 N N . LYS A 1 180 ? 5.139 -6.702 8.874 1.00 97.56 180 LYS A N 1
ATOM 1421 C CA . LYS A 1 180 ? 5.466 -5.980 10.102 1.00 97.56 180 LYS A CA 1
ATOM 1422 C C . LYS A 1 180 ? 4.362 -5.018 10.517 1.00 97.56 180 LYS A C 1
ATOM 1424 O O . LYS A 1 180 ? 3.748 -4.347 9.694 1.00 97.56 180 LYS A O 1
ATOM 1429 N N . SER A 1 181 ? 4.200 -4.878 11.820 1.00 98.00 181 SER A N 1
ATOM 1430 C CA . SER A 1 181 ? 3.448 -3.810 12.466 1.00 98.00 181 SER A CA 1
ATOM 1431 C C . SER A 1 181 ? 4.094 -3.518 13.821 1.00 98.00 181 SER A C 1
ATOM 1433 O O . SER A 1 181 ? 4.839 -4.367 14.322 1.00 98.00 181 SER A O 1
ATOM 1435 N N . PRO A 1 182 ? 3.821 -2.362 14.447 1.00 97.38 182 PRO A N 1
ATOM 1436 C CA . PRO A 1 182 ? 4.215 -2.133 15.828 1.00 97.38 182 PRO A CA 1
ATOM 1437 C C . PRO A 1 182 ? 3.710 -3.232 16.765 1.00 97.38 182 PRO A C 1
ATOM 1439 O O . PRO A 1 182 ? 2.639 -3.812 16.548 1.00 97.38 182 PRO A O 1
ATOM 1442 N N . GLU A 1 183 ? 4.498 -3.495 17.804 1.00 90.94 183 GLU A N 1
ATOM 1443 C CA . GLU A 1 183 ? 4.098 -4.358 18.912 1.00 90.94 183 GLU A CA 1
ATOM 1444 C C . GLU A 1 183 ? 2.813 -3.808 19.548 1.00 90.94 183 GLU A C 1
ATOM 1446 O O . GLU A 1 183 ? 2.590 -2.595 19.571 1.00 90.94 183 GLU A O 1
ATOM 1451 N N . ASP A 1 184 ? 1.934 -4.711 19.978 1.00 90.94 184 ASP A N 1
ATOM 1452 C CA . ASP A 1 184 ? 0.623 -4.420 20.574 1.00 90.94 184 ASP A CA 1
ATOM 1453 C C . ASP A 1 184 ? -0.391 -3.671 19.684 1.00 90.94 184 ASP A C 1
ATOM 1455 O O . ASP A 1 184 ? -1.507 -3.387 20.123 1.00 90.94 184 ASP A O 1
ATOM 1459 N N . MET A 1 185 ? -0.075 -3.392 18.411 1.00 97.38 185 MET A N 1
ATOM 1460 C CA . MET A 1 185 ? -1.027 -2.723 17.517 1.00 97.38 185 MET A CA 1
ATOM 1461 C C . MET A 1 185 ? -2.228 -3.602 17.177 1.00 97.38 185 MET A C 1
ATOM 1463 O O . MET A 1 185 ? -3.314 -3.068 17.031 1.00 97.38 185 MET A O 1
ATOM 1467 N N . PHE A 1 186 ? -2.080 -4.918 17.028 1.00 97.94 186 PHE A N 1
ATOM 1468 C CA . PHE A 1 186 ? -3.177 -5.811 16.634 1.00 97.94 186 PHE A CA 1
ATOM 1469 C C . PHE A 1 186 ? -3.376 -6.926 17.664 1.00 97.94 186 PHE A C 1
ATOM 1471 O O . PHE A 1 186 ? -2.393 -7.403 18.229 1.00 97.94 186 PHE A O 1
ATOM 1478 N N . PRO A 1 187 ? -4.622 -7.387 17.888 1.00 96.25 187 PRO A N 1
ATOM 1479 C CA . PRO A 1 187 ? -4.922 -8.348 18.952 1.00 96.25 187 PRO A CA 1
ATOM 1480 C C . PRO A 1 187 ? -4.453 -9.776 18.642 1.00 96.25 187 PRO A C 1
ATOM 1482 O O . PRO A 1 187 ? -4.362 -10.611 19.539 1.00 96.25 187 PRO A O 1
ATOM 1485 N N . SER A 1 188 ? -4.181 -10.078 17.372 1.00 95.75 188 SER A N 1
ATOM 1486 C CA . SER A 1 188 ? -3.778 -11.403 16.907 1.00 95.75 188 SER A CA 1
ATOM 1487 C C . SER A 1 188 ? -2.920 -11.315 15.645 1.00 95.75 188 SER A C 1
ATOM 1489 O O . SER A 1 188 ? -2.938 -10.314 14.924 1.00 95.75 188 SER A O 1
ATOM 1491 N N . ARG A 1 189 ? -2.187 -12.400 15.355 1.00 94.56 189 ARG A N 1
ATOM 1492 C CA . ARG A 1 189 ? -1.337 -12.541 14.158 1.00 94.56 189 ARG A CA 1
ATOM 1493 C C . ARG A 1 189 ? -2.122 -12.452 12.844 1.00 94.56 189 ARG A C 1
ATOM 1495 O O . ARG A 1 189 ? -1.560 -12.058 11.825 1.00 94.56 189 ARG A O 1
ATOM 1502 N N . ALA A 1 190 ? -3.391 -12.844 12.859 1.00 96.44 190 ALA A N 1
ATOM 1503 C CA . ALA A 1 190 ? -4.313 -12.654 11.750 1.00 96.44 190 ALA A CA 1
ATOM 1504 C C . ALA A 1 190 ? -5.521 -11.844 12.219 1.00 96.44 190 ALA A C 1
ATOM 1506 O O . ALA A 1 190 ? -5.958 -11.993 13.358 1.00 96.44 190 ALA A O 1
ATOM 1507 N N . ILE A 1 191 ? -6.066 -11.016 11.338 1.00 97.69 191 ILE A N 1
ATOM 1508 C CA . ILE A 1 191 ? -7.294 -10.240 11.540 1.00 97.69 191 ILE A CA 1
ATOM 1509 C C . ILE A 1 191 ? -8.167 -10.356 10.280 1.00 97.69 191 ILE A C 1
ATOM 1511 O O . ILE A 1 191 ? -7.655 -10.734 9.219 1.00 97.69 191 ILE A O 1
ATOM 1515 N N . PRO A 1 192 ? -9.474 -10.056 10.344 1.00 96.88 192 PRO A N 1
ATOM 1516 C CA . PRO A 1 192 ? -10.309 -9.981 9.154 1.00 96.88 192 PRO A CA 1
ATOM 1517 C C . PRO A 1 192 ? -9.730 -9.027 8.104 1.00 96.88 192 PRO A C 1
ATOM 1519 O O . PRO A 1 192 ? -9.121 -8.010 8.431 1.00 96.88 192 PRO A O 1
ATOM 1522 N N . ASN A 1 193 ? -9.938 -9.358 6.830 1.00 96.00 193 ASN A N 1
ATOM 1523 C CA . ASN A 1 193 ? -9.592 -8.509 5.692 1.00 96.00 193 ASN A CA 1
ATOM 1524 C C . ASN A 1 193 ? -10.528 -7.280 5.630 1.00 96.00 193 ASN A C 1
ATOM 1526 O O . ASN A 1 193 ? -11.480 -7.236 4.851 1.00 96.00 193 ASN A O 1
ATOM 1530 N N . ASP A 1 194 ? -10.291 -6.318 6.519 1.00 97.12 194 ASP A N 1
ATOM 1531 C CA . ASP A 1 194 ? -11.057 -5.080 6.661 1.00 97.12 194 ASP A CA 1
ATOM 1532 C C . ASP A 1 194 ? -10.107 -3.902 6.890 1.00 97.12 194 ASP A C 1
ATOM 1534 O O . ASP A 1 194 ? -9.490 -3.760 7.949 1.00 97.12 194 ASP A O 1
ATOM 1538 N N . LEU A 1 195 ? -9.986 -3.052 5.874 1.00 97.88 195 LEU A N 1
ATOM 1539 C CA . LEU A 1 195 ? -9.058 -1.930 5.892 1.00 97.88 195 LEU A CA 1
ATOM 1540 C C . LEU A 1 195 ? -9.540 -0.786 6.798 1.00 97.88 195 LEU A C 1
ATOM 1542 O O . LEU A 1 195 ? -8.715 -0.042 7.321 1.00 97.88 195 LEU A O 1
ATOM 1546 N N . LEU A 1 196 ? -10.850 -0.676 7.060 1.00 97.81 196 LEU A N 1
ATOM 1547 C CA . LEU A 1 196 ? -11.368 0.310 8.012 1.00 97.81 196 LEU A CA 1
ATOM 1548 C C . LEU A 1 196 ? -10.930 -0.027 9.441 1.00 97.81 196 LEU A C 1
ATOM 1550 O O . LEU A 1 196 ? -10.600 0.868 10.217 1.00 97.81 196 LEU A O 1
ATOM 1554 N N . TYR A 1 197 ? -10.923 -1.313 9.798 1.00 98.50 197 TYR A N 1
ATOM 1555 C CA . TYR A 1 197 ? -10.429 -1.743 11.105 1.00 98.50 197 TYR A CA 1
ATOM 1556 C C . TYR A 1 197 ? -8.928 -1.457 11.245 1.00 98.50 197 TYR A C 1
ATOM 1558 O O . TYR A 1 197 ? -8.508 -0.892 12.253 1.00 98.50 197 TYR A O 1
ATOM 1566 N N . VAL A 1 198 ? -8.133 -1.746 10.207 1.00 98.69 198 VAL A N 1
ATOM 1567 C CA . VAL A 1 198 ? -6.704 -1.387 10.166 1.00 98.69 198 VAL A CA 1
ATOM 1568 C C . VAL A 1 198 ? -6.501 0.120 10.374 1.00 98.69 198 VAL A C 1
ATOM 1570 O O . VAL A 1 198 ? -5.688 0.508 11.213 1.00 98.69 198 VAL A O 1
ATOM 1573 N N . ASP A 1 199 ? -7.274 0.966 9.687 1.00 98.69 199 ASP A N 1
ATOM 1574 C CA . ASP A 1 199 ? -7.208 2.425 9.843 1.00 98.69 199 ASP A CA 1
ATOM 1575 C C . ASP A 1 199 ? -7.537 2.880 11.269 1.00 98.69 199 ASP A C 1
ATOM 1577 O O . ASP A 1 199 ? -6.800 3.682 11.843 1.00 98.69 199 ASP A O 1
ATOM 1581 N N . ASN A 1 200 ? -8.581 2.321 11.891 1.00 98.50 200 ASN A N 1
ATOM 1582 C CA . ASN A 1 200 ? -8.931 2.647 13.277 1.00 98.50 200 ASN A CA 1
ATOM 1583 C C . ASN A 1 200 ? -7.776 2.325 14.239 1.00 98.50 200 ASN A C 1
ATOM 1585 O O . ASN A 1 200 ? -7.479 3.127 15.127 1.00 98.50 200 ASN A O 1
ATOM 1589 N N . LYS A 1 201 ? -7.105 1.178 14.051 1.00 98.56 201 LYS A N 1
ATOM 1590 C CA . LYS A 1 201 ? -5.954 0.761 14.870 1.00 98.56 201 LYS A CA 1
ATOM 1591 C C . LYS A 1 201 ? -4.755 1.684 14.674 1.00 98.56 201 LYS A C 1
ATOM 1593 O O . LYS A 1 201 ? -4.152 2.108 15.655 1.00 98.56 201 LYS A O 1
ATOM 1598 N N . ILE A 1 202 ? -4.454 2.053 13.431 1.00 98.50 202 ILE A N 1
ATOM 1599 C CA . ILE A 1 202 ? -3.396 3.012 13.083 1.00 98.50 202 ILE A CA 1
ATOM 1600 C C . ILE A 1 202 ? -3.654 4.373 13.727 1.00 98.50 202 ILE A C 1
ATOM 1602 O O . ILE A 1 202 ? -2.756 4.947 14.346 1.00 98.50 202 ILE A O 1
ATOM 1606 N N . ARG A 1 203 ? -4.880 4.887 13.606 1.00 98.44 203 ARG A N 1
ATOM 1607 C CA . ARG A 1 203 ? -5.235 6.195 14.159 1.00 98.44 203 ARG A CA 1
ATOM 1608 C C . ARG A 1 203 ? -5.170 6.209 15.675 1.00 98.44 203 ARG A C 1
ATOM 1610 O O . ARG A 1 203 ? -4.606 7.149 16.218 1.00 98.44 203 ARG A O 1
ATOM 1617 N N . ASN A 1 204 ? -5.698 5.180 16.337 1.00 98.38 204 ASN A N 1
ATOM 1618 C CA . ASN A 1 204 ? -5.630 5.059 17.792 1.00 98.38 204 ASN A CA 1
ATOM 1619 C C . ASN A 1 204 ? -4.181 4.933 18.285 1.00 98.38 204 ASN A C 1
ATOM 1621 O O . ASN A 1 204 ? -3.783 5.689 19.158 1.00 98.38 204 ASN A O 1
ATOM 1625 N N . TYR A 1 205 ? -3.363 4.071 17.672 1.00 97.81 205 TYR A N 1
ATOM 1626 C CA . TYR A 1 205 ? -1.981 3.843 18.114 1.00 97.81 205 TYR A CA 1
ATOM 1627 C C . TYR A 1 205 ? -1.100 5.104 18.060 1.00 97.81 205 TYR A C 1
ATOM 1629 O O . TYR A 1 205 ? -0.163 5.247 18.842 1.00 97.81 205 TYR A O 1
ATOM 1637 N N . TRP A 1 206 ? -1.371 6.014 17.120 1.00 97.19 206 TRP A N 1
ATOM 1638 C CA . TRP A 1 206 ? -0.597 7.247 16.931 1.00 97.19 206 TRP A CA 1
ATOM 1639 C C . TRP A 1 206 ? -1.363 8.530 17.268 1.00 97.19 206 TRP A C 1
ATOM 1641 O O . TRP A 1 206 ? -0.945 9.598 16.817 1.00 97.19 206 TRP A O 1
ATOM 1651 N N . ASP A 1 207 ? -2.470 8.438 18.010 1.00 96.75 207 ASP A N 1
ATOM 1652 C CA . ASP A 1 207 ? -3.296 9.586 18.410 1.00 96.75 207 ASP A CA 1
ATOM 1653 C C . ASP A 1 207 ? -3.654 10.523 17.236 1.00 96.75 207 ASP A C 1
ATOM 1655 O O . ASP A 1 207 ? -3.580 11.753 17.318 1.00 96.75 207 ASP A O 1
ATOM 1659 N N . MET A 1 208 ? -4.001 9.941 16.086 1.00 97.19 208 MET A N 1
ATOM 1660 C CA . MET A 1 208 ? -4.357 10.701 14.887 1.00 97.19 208 MET A CA 1
ATOM 1661 C C . MET A 1 208 ? -5.750 11.326 15.011 1.00 97.19 208 MET A C 1
ATOM 1663 O O . MET A 1 208 ? -6.603 10.879 15.778 1.00 97.19 208 MET A O 1
ATOM 1667 N N . ASN A 1 209 ? -6.030 12.342 14.192 1.00 96.06 209 ASN A N 1
ATOM 1668 C CA . ASN A 1 209 ? -7.365 12.925 14.157 1.00 96.06 209 ASN A CA 1
ATOM 1669 C C . ASN A 1 209 ? -8.397 11.885 13.674 1.00 96.06 209 ASN A C 1
ATOM 1671 O O . ASN A 1 209 ? -8.130 11.079 12.777 1.00 96.06 209 ASN A O 1
ATOM 1675 N N . GLY A 1 210 ? -9.578 11.901 14.293 1.00 94.38 210 GLY A N 1
ATOM 1676 C CA . GLY A 1 210 ? -10.624 10.900 14.073 1.00 94.38 210 GLY A CA 1
ATOM 1677 C C . GLY A 1 210 ? -10.359 9.542 14.735 1.00 94.38 210 GLY A C 1
ATOM 1678 O O . GLY A 1 210 ? -11.103 8.599 14.470 1.00 94.38 210 GLY A O 1
ATOM 1679 N N . ALA A 1 211 ? -9.327 9.416 15.580 1.00 97.00 211 ALA A N 1
ATOM 1680 C CA . ALA A 1 211 ? -9.075 8.194 16.334 1.00 97.00 211 ALA A CA 1
ATOM 1681 C C . ALA A 1 211 ? -10.254 7.836 17.250 1.00 97.00 211 ALA A C 1
ATOM 1683 O O . ALA A 1 211 ? -10.812 8.681 17.953 1.00 97.00 211 ALA A O 1
ATOM 1684 N N . LYS A 1 212 ? -10.591 6.546 17.264 1.00 97.81 212 LYS A N 1
ATOM 1685 C CA . LYS A 1 212 ? -11.483 5.965 18.267 1.00 97.81 212 LYS A CA 1
ATOM 1686 C C . LYS A 1 212 ? -10.769 5.889 19.611 1.00 97.81 212 LYS A C 1
ATOM 1688 O O . LYS A 1 212 ? -9.547 5.739 19.669 1.00 97.81 212 LYS A O 1
ATOM 1693 N N . SER A 1 213 ? -11.542 5.964 20.688 1.00 97.81 213 SER A N 1
ATOM 1694 C CA . SER A 1 213 ? -11.019 5.781 22.042 1.00 97.81 213 SER A CA 1
ATOM 1695 C C . SER A 1 213 ? -10.550 4.343 22.275 1.00 97.81 213 SER A C 1
ATOM 1697 O O . SER A 1 213 ? -11.058 3.403 21.660 1.00 97.81 213 SER A O 1
ATOM 1699 N N . ASP A 1 214 ? -9.658 4.143 23.243 1.00 97.44 214 ASP A N 1
ATOM 1700 C CA . ASP A 1 214 ? -9.166 2.808 23.615 1.00 97.44 214 ASP A CA 1
ATOM 1701 C C . ASP A 1 214 ? -10.302 1.845 23.977 1.00 97.44 214 ASP A C 1
ATOM 1703 O O . ASP A 1 214 ? -10.246 0.657 23.673 1.00 97.44 214 ASP A O 1
ATOM 1707 N N . SER A 1 215 ? -11.377 2.354 24.588 1.00 97.62 215 SER A N 1
ATOM 1708 C CA . SER A 1 215 ? -12.559 1.552 24.927 1.00 97.62 215 SER A CA 1
ATOM 1709 C C . SER A 1 215 ? -13.321 1.075 23.688 1.00 97.62 215 SER A C 1
ATOM 1711 O O . SER A 1 215 ? -13.853 -0.036 23.672 1.00 97.62 215 SER A O 1
ATOM 1713 N N . GLU A 1 216 ? -13.401 1.907 22.650 1.00 97.94 216 GLU A N 1
ATOM 1714 C CA . GLU A 1 216 ? -14.006 1.534 21.371 1.00 97.94 216 GLU A CA 1
ATOM 1715 C C . GLU A 1 216 ? -13.121 0.535 20.626 1.00 97.94 216 GLU A C 1
ATOM 1717 O O . GLU A 1 216 ? -13.622 -0.488 20.161 1.00 97.94 216 GLU A O 1
ATOM 1722 N N . ILE A 1 217 ? -11.806 0.769 20.601 1.00 97.88 217 ILE A N 1
ATOM 1723 C CA . ILE A 1 217 ? -10.837 -0.138 19.980 1.00 97.88 217 ILE A CA 1
ATOM 1724 C C . ILE A 1 217 ? -10.821 -1.505 20.663 1.00 97.88 217 ILE A C 1
ATOM 1726 O O . ILE A 1 217 ? -10.859 -2.516 19.975 1.00 97.88 217 ILE A O 1
ATOM 1730 N N . GLN A 1 218 ? -10.873 -1.572 21.994 1.00 96.88 218 GLN A N 1
ATOM 1731 C CA . GLN A 1 218 ? -10.952 -2.847 22.718 1.00 96.88 218 GLN A CA 1
ATOM 1732 C C . GLN A 1 218 ? -12.196 -3.665 22.342 1.00 96.88 218 GLN A C 1
ATOM 1734 O O . GLN A 1 218 ? -12.142 -4.894 22.305 1.00 96.88 218 GLN A O 1
ATOM 1739 N N . LYS A 1 219 ? -13.326 -3.006 22.055 1.00 97.12 219 LYS A N 1
ATOM 1740 C CA . LYS A 1 219 ? -14.536 -3.693 21.577 1.00 97.12 219 LYS A CA 1
ATOM 1741 C C . LYS A 1 219 ? -14.357 -4.205 20.150 1.00 97.12 219 LYS A C 1
ATOM 1743 O O . LYS A 1 219 ? -14.780 -5.321 19.857 1.00 97.12 219 LYS A O 1
ATOM 1748 N N . GLU A 1 220 ? -13.729 -3.419 19.277 1.00 97.00 220 GLU A N 1
ATOM 1749 C CA . GLU A 1 220 ? -13.403 -3.864 17.917 1.00 97.00 220 GLU A CA 1
ATOM 1750 C C . GLU A 1 220 ? -12.409 -5.024 17.927 1.00 97.00 220 GLU A C 1
ATOM 1752 O O . GLU A 1 220 ? -12.600 -5.986 17.190 1.00 97.00 220 GLU A O 1
ATOM 1757 N N . ASP A 1 221 ? -11.407 -4.990 18.801 1.00 97.31 221 ASP A N 1
ATOM 1758 C CA . ASP A 1 221 ? -10.428 -6.064 18.957 1.00 97.31 221 ASP A CA 1
ATOM 1759 C C . ASP A 1 221 ? -11.104 -7.378 19.349 1.00 97.31 221 ASP A C 1
ATOM 1761 O O . ASP A 1 221 ? -10.819 -8.414 18.752 1.00 97.31 221 ASP A O 1
ATOM 1765 N N . GLN A 1 222 ? -12.064 -7.354 20.277 1.00 95.06 222 GLN A N 1
ATOM 1766 C CA . GLN A 1 222 ? -12.828 -8.552 20.649 1.00 95.06 222 GLN A CA 1
ATOM 1767 C C . GLN A 1 222 ? -13.593 -9.156 19.462 1.00 95.06 222 GLN A C 1
ATOM 1769 O O . GLN A 1 222 ? -13.702 -10.377 19.366 1.00 95.06 222 GLN A O 1
ATOM 1774 N N . ALA A 1 223 ? -14.107 -8.322 18.553 1.00 94.25 223 ALA A N 1
ATOM 1775 C CA . ALA A 1 223 ? -14.829 -8.776 17.365 1.00 94.25 223 ALA A CA 1
ATOM 1776 C C . ALA A 1 223 ? -13.901 -9.251 16.231 1.00 94.25 223 ALA A C 1
ATOM 1778 O O . ALA A 1 223 ? -14.302 -10.089 15.423 1.00 94.25 223 ALA A O 1
ATOM 1779 N N . ASN A 1 224 ? -12.676 -8.722 16.171 1.00 95.12 224 ASN A N 1
ATOM 1780 C CA . ASN A 1 224 ? -11.714 -8.960 15.092 1.00 95.12 224 ASN A CA 1
ATOM 1781 C C . ASN A 1 224 ? -10.547 -9.879 15.489 1.00 95.12 224 ASN A C 1
ATOM 1783 O O . ASN A 1 224 ? -9.683 -10.161 14.662 1.00 95.12 224 ASN A O 1
ATOM 1787 N N . THR A 1 225 ? -10.515 -10.376 16.725 1.00 94.31 225 THR A N 1
ATOM 1788 C CA . THR A 1 225 ? -9.526 -11.369 17.153 1.00 94.31 225 THR A CA 1
ATOM 1789 C C . THR A 1 225 ? -9.775 -12.688 16.427 1.00 94.31 225 THR A C 1
ATOM 1791 O O . THR A 1 225 ? -10.861 -13.267 16.506 1.00 94.31 225 THR A O 1
ATOM 1794 N N . VAL A 1 226 ? -8.748 -13.195 15.748 1.00 91.44 226 VAL A N 1
ATOM 1795 C CA . VAL A 1 226 ? -8.789 -14.479 15.040 1.00 91.44 226 VAL A CA 1
ATOM 1796 C C . VAL A 1 226 ? -7.903 -15.479 15.774 1.00 91.44 226 VAL A C 1
ATOM 1798 O O . VAL A 1 226 ? -6.726 -15.223 16.017 1.00 91.44 226 VAL A O 1
ATOM 1801 N N . SER A 1 227 ? -8.458 -16.644 16.118 1.00 88.38 227 SER A N 1
ATOM 1802 C CA . SER A 1 227 ? -7.697 -17.728 16.750 1.00 88.38 227 SER A CA 1
ATOM 1803 C C . SER A 1 227 ? -6.668 -18.317 15.783 1.00 88.38 227 SER A C 1
ATOM 1805 O O . SER A 1 227 ? -7.025 -18.619 14.639 1.00 88.38 227 SER A O 1
ATOM 1807 N N . GLU A 1 228 ? -5.445 -18.580 16.247 1.00 81.38 228 GLU A N 1
ATOM 1808 C CA . GLU A 1 228 ? -4.367 -19.143 15.415 1.00 81.38 228 GLU A CA 1
ATOM 1809 C C . GLU A 1 228 ? -4.761 -20.445 14.703 1.00 81.38 228 GLU A C 1
ATOM 1811 O O . GLU A 1 228 ? -4.434 -20.631 13.531 1.00 81.38 228 GLU A O 1
ATOM 1816 N N . ASP A 1 229 ? -5.541 -21.308 15.360 1.00 79.62 229 ASP A N 1
ATOM 1817 C CA . ASP A 1 229 ? -6.005 -22.573 14.777 1.00 79.62 229 ASP A CA 1
ATOM 1818 C C . ASP A 1 229 ? -6.778 -22.371 13.463 1.00 79.62 229 ASP A C 1
ATOM 1820 O O . ASP A 1 229 ? -6.679 -23.196 12.555 1.00 79.62 229 ASP A O 1
ATOM 1824 N N . SER A 1 230 ? -7.504 -21.256 13.329 1.00 78.00 230 SER A N 1
ATOM 1825 C CA . SER A 1 230 ? -8.346 -20.961 12.160 1.00 78.00 230 SER A CA 1
ATOM 1826 C C . SER A 1 230 ? -7.578 -20.487 10.925 1.00 78.00 230 SER A C 1
ATOM 1828 O O . SER A 1 230 ? -8.138 -20.469 9.833 1.00 78.00 230 SER A O 1
ATOM 1830 N N . VAL A 1 231 ? -6.311 -20.111 11.101 1.00 80.06 231 VAL A N 1
ATOM 1831 C CA . VAL A 1 231 ? -5.428 -19.612 10.035 1.00 80.06 231 VAL A CA 1
ATOM 1832 C C . VAL A 1 231 ? -4.197 -20.499 9.844 1.00 80.06 231 VAL A C 1
ATOM 1834 O O . VAL A 1 231 ? -3.292 -20.170 9.079 1.00 80.06 231 VAL A O 1
ATOM 1837 N N . SER A 1 232 ? -4.159 -21.645 10.527 1.00 73.44 232 SER A N 1
ATOM 1838 C CA . SER A 1 232 ? -3.118 -22.651 10.355 1.00 73.44 232 SER A CA 1
ATOM 1839 C C . SER A 1 232 ? -3.417 -23.534 9.143 1.00 73.44 232 SER A C 1
ATOM 1841 O O . SER A 1 232 ? -4.543 -23.989 8.945 1.00 73.44 232 SER A O 1
ATOM 1843 N N . ALA A 1 233 ? -2.399 -23.808 8.322 1.00 61.06 233 ALA A N 1
ATOM 1844 C CA . ALA A 1 233 ? -2.545 -24.771 7.238 1.00 61.06 233 ALA A CA 1
ATOM 1845 C C . ALA A 1 233 ? -2.941 -26.146 7.818 1.00 61.06 233 ALA A C 1
ATOM 1847 O O . ALA A 1 233 ? -2.349 -26.581 8.816 1.00 61.06 233 ALA A O 1
ATOM 1848 N N . PRO A 1 234 ? -3.894 -26.874 7.206 1.00 52.84 234 PRO A N 1
ATOM 1849 C CA . PRO A 1 234 ? -4.326 -28.166 7.720 1.00 52.84 234 PRO A CA 1
ATOM 1850 C C . PRO A 1 234 ? -3.123 -29.105 7.851 1.00 52.84 234 PRO A C 1
ATOM 1852 O O . PRO A 1 234 ? -2.334 -29.253 6.913 1.00 52.84 234 PRO A O 1
ATOM 1855 N N . LYS A 1 235 ? -2.972 -29.749 9.022 1.00 44.62 235 LYS A N 1
ATOM 1856 C CA . LYS A 1 235 ? -1.891 -30.712 9.298 1.00 44.62 235 LYS A CA 1
ATOM 1857 C C . LYS A 1 235 ? -1.906 -31.816 8.238 1.00 44.62 235 LYS A C 1
ATOM 1859 O O . LYS A 1 235 ? -2.648 -32.794 8.339 1.00 44.62 235 LYS A O 1
ATOM 1864 N N . ARG A 1 236 ? -1.065 -31.667 7.213 1.00 50.31 236 ARG A N 1
ATOM 1865 C CA . ARG A 1 236 ? -0.887 -32.653 6.145 1.00 50.31 236 ARG A CA 1
ATOM 1866 C C . ARG A 1 236 ? -0.421 -33.973 6.760 1.00 50.31 236 ARG A C 1
ATOM 1868 O O . ARG A 1 236 ? 0.640 -34.055 7.376 1.00 50.31 236 ARG A O 1
ATOM 1875 N N . THR A 1 237 ? -1.213 -35.031 6.594 1.00 50.53 237 THR A N 1
ATOM 1876 C CA . THR A 1 237 ? -0.815 -36.390 6.989 1.00 50.53 237 THR A CA 1
ATOM 1877 C C . THR A 1 237 ? 0.400 -36.831 6.162 1.00 50.53 237 THR A C 1
ATOM 1879 O O . THR A 1 237 ? 0.536 -36.433 5.002 1.00 50.53 237 THR A O 1
ATOM 1882 N N . ARG A 1 238 ? 1.278 -37.691 6.708 1.00 52.91 238 ARG A N 1
ATOM 1883 C CA . ARG A 1 238 ? 2.487 -38.206 6.015 1.00 52.91 238 ARG A CA 1
ATOM 1884 C C . ARG A 1 238 ? 2.218 -38.722 4.590 1.00 52.91 238 ARG A C 1
ATOM 1886 O O . ARG A 1 238 ? 3.095 -38.638 3.739 1.00 52.91 238 ARG A O 1
ATOM 1893 N N . ARG A 1 239 ? 1.007 -39.224 4.323 1.00 45.53 239 ARG A N 1
ATOM 1894 C CA . ARG A 1 239 ? 0.582 -39.719 3.005 1.00 45.53 239 ARG A CA 1
ATOM 1895 C C . ARG A 1 239 ? 0.298 -38.586 2.009 1.00 45.53 239 ARG A C 1
ATOM 1897 O O . ARG A 1 239 ? 0.697 -38.692 0.858 1.00 45.53 239 ARG A O 1
ATOM 1904 N N . SER A 1 240 ? -0.304 -37.487 2.471 1.00 52.50 240 SER A N 1
ATOM 1905 C CA . SER A 1 240 ? -0.502 -36.273 1.663 1.00 52.50 240 SER A CA 1
ATOM 1906 C C . SER A 1 240 ? 0.799 -35.509 1.400 1.00 52.50 240 SER A C 1
ATOM 1908 O O . SER A 1 240 ? 0.914 -34.866 0.367 1.00 52.50 240 SER A O 1
ATOM 1910 N N . ARG A 1 241 ? 1.800 -35.618 2.292 1.00 50.91 241 ARG A N 1
ATOM 1911 C CA . ARG A 1 241 ? 3.129 -35.016 2.093 1.00 50.91 241 ARG A CA 1
ATOM 1912 C C . ARG A 1 241 ? 3.892 -35.688 0.949 1.00 50.91 241 ARG A C 1
ATOM 1914 O O . ARG A 1 241 ? 4.387 -34.980 0.094 1.00 50.91 241 ARG A O 1
ATOM 1921 N N . ARG A 1 242 ? 3.869 -37.027 0.868 1.00 47.66 242 ARG A N 1
ATOM 1922 C CA . ARG A 1 242 ? 4.457 -37.782 -0.257 1.00 47.66 242 ARG A CA 1
ATOM 1923 C C . ARG A 1 242 ? 3.779 -37.497 -1.597 1.00 47.66 242 ARG A C 1
ATOM 1925 O O . ARG A 1 242 ? 4.466 -37.314 -2.585 1.00 47.66 242 ARG A O 1
ATOM 1932 N N . GLN A 1 243 ? 2.447 -37.411 -1.623 1.00 51.69 243 GLN A N 1
ATOM 1933 C CA . GLN A 1 243 ? 1.718 -37.060 -2.849 1.00 51.69 243 GLN A CA 1
ATOM 1934 C C . GLN A 1 243 ? 1.891 -35.594 -3.256 1.00 51.69 243 GLN A C 1
ATOM 1936 O O . GLN A 1 243 ? 1.808 -35.288 -4.438 1.00 51.69 243 GLN A O 1
ATOM 1941 N N . ALA A 1 244 ? 2.103 -34.688 -2.297 1.00 50.50 244 ALA A N 1
ATOM 1942 C CA . ALA A 1 244 ? 2.462 -33.308 -2.595 1.00 50.50 244 ALA A CA 1
ATOM 1943 C C . ALA A 1 244 ? 3.915 -33.199 -3.066 1.00 50.50 244 ALA A C 1
ATOM 1945 O O . ALA A 1 244 ? 4.147 -32.489 -4.020 1.00 50.50 244 ALA A O 1
ATOM 1946 N N . GLU A 1 245 ? 4.858 -33.949 -2.489 1.00 49.44 245 GLU A N 1
ATOM 1947 C CA . GLU A 1 245 ? 6.246 -34.023 -2.969 1.00 49.44 245 GLU A CA 1
ATOM 1948 C C . GLU A 1 245 ? 6.326 -34.630 -4.381 1.00 49.44 245 GLU A C 1
ATOM 1950 O O . GLU A 1 245 ? 7.070 -34.124 -5.210 1.00 49.44 245 GLU A O 1
ATOM 1955 N N . GLU A 1 246 ? 5.522 -35.651 -4.701 1.00 48.53 246 GLU A N 1
ATOM 1956 C CA . GLU A 1 246 ? 5.419 -36.203 -6.064 1.00 48.53 246 GLU A CA 1
ATOM 1957 C C . GLU A 1 246 ? 4.751 -35.218 -7.039 1.00 48.53 246 GLU A C 1
ATOM 1959 O O . GLU A 1 246 ? 5.225 -35.062 -8.161 1.00 48.53 246 GLU A O 1
ATOM 1964 N N . LYS A 1 247 ? 3.708 -34.491 -6.609 1.00 45.97 247 LYS A N 1
ATOM 1965 C CA . LYS A 1 247 ? 3.066 -33.453 -7.434 1.00 45.97 247 LYS A CA 1
ATOM 1966 C C . LYS A 1 247 ? 3.897 -32.180 -7.581 1.00 45.97 247 LYS A C 1
ATOM 1968 O O . LYS A 1 247 ? 3.837 -31.581 -8.641 1.00 45.97 247 LYS A O 1
ATOM 1973 N N . ASP A 1 248 ? 4.674 -31.788 -6.575 1.00 44.31 248 ASP A N 1
ATOM 1974 C CA . ASP A 1 248 ? 5.586 -30.637 -6.614 1.00 44.31 248 ASP A CA 1
ATOM 1975 C C . ASP A 1 248 ? 6.808 -30.938 -7.498 1.00 44.31 248 ASP A C 1
ATOM 1977 O O . ASP A 1 248 ? 7.428 -30.018 -8.023 1.00 44.31 248 ASP A O 1
ATOM 1981 N N . VAL A 1 249 ? 7.161 -32.214 -7.701 1.00 43.84 249 VAL A N 1
ATOM 1982 C CA . VAL A 1 249 ? 8.140 -32.629 -8.722 1.00 43.84 249 VAL A CA 1
ATOM 1983 C C . VAL A 1 249 ? 7.529 -32.552 -10.127 1.00 43.84 249 VAL A C 1
ATOM 1985 O O . VAL A 1 249 ? 8.217 -32.145 -11.057 1.00 43.84 249 VAL A O 1
ATOM 1988 N N . GLU A 1 250 ? 6.242 -32.870 -10.283 1.00 40.00 250 GLU A N 1
ATOM 1989 C CA . GLU A 1 250 ? 5.535 -32.827 -11.574 1.00 40.00 250 GLU A CA 1
ATOM 1990 C C . GLU A 1 250 ? 5.103 -31.400 -11.985 1.00 40.00 250 GLU A C 1
ATOM 1992 O O . GLU A 1 250 ? 5.122 -31.064 -13.166 1.00 40.00 250 GLU A O 1
ATOM 1997 N N . SER A 1 251 ? 4.777 -30.519 -11.029 1.00 35.22 251 SER A N 1
ATOM 1998 C CA . SER A 1 251 ? 4.376 -29.122 -11.273 1.00 35.22 251 SER A CA 1
ATOM 1999 C C . SER A 1 251 ? 5.542 -28.133 -11.317 1.00 35.22 251 SER A C 1
ATOM 2001 O O . SER A 1 251 ? 5.338 -26.964 -11.631 1.00 35.22 251 SER A O 1
ATOM 2003 N N . LYS A 1 252 ? 6.770 -28.578 -11.027 1.00 35.31 252 LYS A N 1
ATOM 2004 C CA . LYS A 1 252 ? 7.997 -27.790 -11.240 1.00 35.31 252 LYS A CA 1
ATOM 2005 C C . LYS A 1 252 ? 8.386 -27.644 -12.716 1.00 35.31 252 LYS A C 1
ATOM 2007 O O . LYS A 1 252 ? 9.412 -27.042 -13.002 1.00 35.31 252 LYS A O 1
ATOM 2012 N N . VAL A 1 253 ? 7.579 -28.170 -13.637 1.00 37.34 253 VAL A N 1
ATOM 2013 C CA . VAL A 1 253 ? 7.849 -28.127 -15.079 1.00 37.34 253 VAL A CA 1
ATOM 2014 C C . VAL A 1 253 ? 7.208 -26.918 -15.780 1.00 37.34 253 VAL A C 1
ATOM 2016 O O . VAL A 1 253 ? 7.519 -26.700 -16.939 1.00 37.34 253 VAL A O 1
ATOM 2019 N N . ASP A 1 254 ? 6.383 -26.083 -15.128 1.00 38.94 254 ASP A N 1
ATOM 2020 C CA . ASP A 1 254 ? 5.733 -24.977 -15.867 1.00 38.94 254 ASP A CA 1
ATOM 2021 C C . ASP A 1 254 ? 5.431 -23.708 -15.047 1.00 38.94 254 ASP A C 1
ATOM 2023 O O . ASP A 1 254 ? 4.319 -23.186 -15.000 1.00 38.94 254 ASP A O 1
ATOM 2027 N N . THR A 1 255 ? 6.468 -23.177 -14.402 1.00 35.03 255 THR A N 1
ATOM 2028 C CA . THR A 1 255 ? 6.570 -21.729 -14.165 1.00 35.03 255 THR A CA 1
ATOM 2029 C C . THR A 1 255 ? 8.003 -21.346 -14.468 1.00 35.03 255 THR A C 1
ATOM 2031 O O . THR A 1 255 ? 8.851 -21.356 -13.576 1.00 35.03 255 THR A O 1
ATOM 2034 N N . GLN A 1 256 ? 8.282 -21.067 -15.741 1.00 36.25 256 GLN A N 1
ATOM 2035 C CA . GLN A 1 256 ? 9.478 -20.319 -16.099 1.00 36.25 256 GLN A CA 1
ATOM 2036 C C . GLN A 1 256 ? 9.429 -19.008 -15.315 1.00 36.25 256 GLN A C 1
ATOM 2038 O O . GLN A 1 256 ? 8.452 -18.254 -15.393 1.00 36.25 256 GLN A O 1
ATOM 2043 N N . SER A 1 257 ? 10.452 -18.771 -14.499 1.00 37.97 257 SER A N 1
ATOM 2044 C CA . SER A 1 257 ? 10.708 -17.443 -13.972 1.00 37.97 257 SER A CA 1
ATOM 2045 C C . SER A 1 257 ? 10.808 -16.491 -15.161 1.00 37.97 257 SER A C 1
ATOM 2047 O O . SER A 1 257 ? 11.332 -16.832 -16.223 1.00 37.97 257 SER A O 1
ATOM 2049 N N . THR A 1 258 ? 10.339 -15.262 -14.993 1.00 37.19 258 THR A N 1
ATOM 2050 C CA . THR A 1 258 ? 10.550 -14.190 -15.977 1.00 37.19 258 THR A CA 1
ATOM 2051 C C . THR A 1 258 ? 12.036 -13.888 -16.231 1.00 37.19 258 THR A C 1
ATOM 2053 O O . THR A 1 258 ? 12.348 -13.087 -17.108 1.00 37.19 258 THR A O 1
ATOM 2056 N N . ASP A 1 259 ? 12.948 -14.554 -15.515 1.00 41.41 259 ASP A N 1
ATOM 2057 C CA . ASP A 1 259 ? 14.391 -14.517 -15.734 1.00 41.41 259 ASP A CA 1
ATOM 2058 C C . ASP A 1 259 ? 14.850 -15.351 -16.945 1.00 41.41 259 ASP A C 1
ATOM 2060 O O . ASP A 1 259 ? 15.885 -15.037 -17.527 1.00 41.41 259 ASP A O 1
ATOM 2064 N N . GLU A 1 260 ? 14.089 -16.355 -17.406 1.00 34.31 260 GLU A N 1
ATOM 2065 C CA . GLU A 1 260 ? 14.487 -17.155 -18.584 1.00 34.31 260 GLU A CA 1
ATOM 2066 C C . GLU A 1 260 ? 14.289 -16.427 -19.927 1.00 34.31 260 GLU A C 1
ATOM 2068 O O . GLU A 1 260 ? 14.832 -16.853 -20.943 1.00 34.31 260 GLU A O 1
ATOM 2073 N N . ILE A 1 261 ? 13.600 -15.280 -19.944 1.00 36.19 261 ILE A N 1
ATOM 2074 C CA . ILE A 1 261 ? 13.550 -14.393 -21.124 1.00 36.19 261 ILE A CA 1
ATOM 2075 C C . ILE A 1 261 ? 14.813 -13.505 -21.201 1.00 36.19 261 ILE A C 1
ATOM 2077 O O . ILE A 1 261 ? 15.070 -12.873 -22.224 1.00 36.19 261 ILE A O 1
ATOM 2081 N N . MET A 1 262 ? 15.647 -13.471 -20.153 1.00 44.00 262 MET A N 1
ATOM 2082 C CA . MET A 1 262 ? 16.822 -12.593 -20.062 1.00 44.00 262 MET A CA 1
ATOM 2083 C C . MET A 1 262 ? 18.146 -13.346 -19.910 1.00 44.00 262 MET A C 1
ATOM 2085 O O . MET A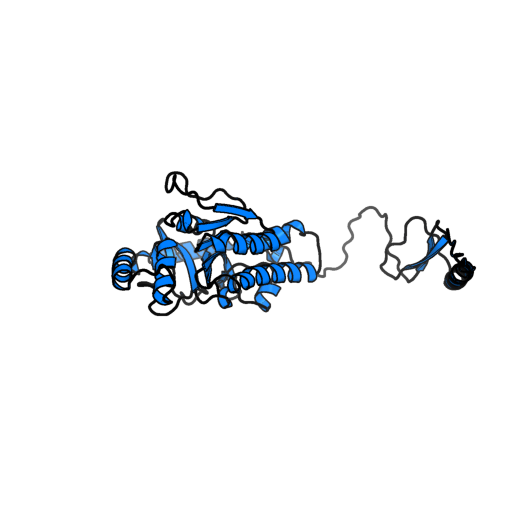 1 262 ? 19.042 -12.901 -19.197 1.00 44.00 262 MET A O 1
ATOM 2089 N N . ASN A 1 263 ? 18.308 -14.447 -20.643 1.00 34.19 263 ASN A N 1
ATOM 2090 C CA . ASN A 1 263 ? 19.620 -15.045 -20.860 1.00 34.19 263 ASN A CA 1
ATOM 2091 C C . ASN A 1 263 ? 19.899 -15.086 -22.367 1.00 34.19 263 ASN A C 1
ATOM 2093 O O . ASN A 1 263 ? 19.502 -16.022 -23.053 1.00 34.19 263 ASN A O 1
ATOM 2097 N N . ILE A 1 264 ? 20.540 -14.037 -22.893 1.00 37.81 264 ILE A N 1
ATOM 2098 C CA . ILE A 1 264 ? 21.219 -14.118 -24.192 1.00 37.81 264 ILE A CA 1
ATOM 2099 C C . ILE A 1 264 ? 22.512 -14.891 -23.909 1.00 37.81 264 ILE A C 1
ATOM 2101 O O . ILE A 1 264 ? 23.353 -14.369 -23.176 1.00 37.81 264 ILE A O 1
ATOM 2105 N N . PRO A 1 265 ? 22.683 -16.129 -24.404 1.00 34.78 265 PRO A N 1
ATOM 2106 C CA . PRO A 1 265 ? 23.965 -16.800 -24.306 1.00 34.78 265 PRO A CA 1
ATOM 2107 C C . PRO A 1 265 ? 24.942 -16.073 -25.232 1.00 34.78 265 PRO A C 1
ATOM 2109 O O . PRO A 1 265 ? 24.626 -15.861 -26.403 1.00 34.78 265 PRO A O 1
ATOM 2112 N N . ASP A 1 266 ? 26.130 -15.731 -24.732 1.00 43.84 266 ASP A N 1
ATOM 2113 C CA . ASP A 1 266 ? 27.287 -15.504 -25.599 1.00 43.84 266 ASP A CA 1
ATOM 2114 C C . ASP A 1 266 ? 27.580 -16.841 -26.297 1.00 43.84 266 ASP A C 1
ATOM 2116 O O . ASP A 1 266 ? 28.151 -17.761 -25.708 1.00 43.84 266 ASP A O 1
ATOM 2120 N N . GLY A 1 267 ? 27.071 -16.986 -27.520 1.00 30.86 267 GLY A N 1
ATOM 2121 C CA . GLY A 1 267 ? 27.123 -18.205 -28.314 1.00 30.86 267 GLY A CA 1
ATOM 2122 C C . GLY A 1 267 ? 27.572 -17.898 -29.735 1.00 30.86 267 GLY A C 1
ATOM 2123 O O . GLY A 1 267 ? 27.039 -17.001 -30.380 1.00 30.86 267 GLY A O 1
ATOM 2124 N N . GLU A 1 268 ? 28.585 -18.647 -30.158 1.00 36.47 268 GLU A N 1
ATOM 2125 C CA . GLU A 1 268 ? 29.283 -18.610 -31.440 1.00 36.47 268 GLU A CA 1
ATOM 2126 C C . GLU A 1 268 ? 28.346 -18.587 -32.660 1.00 36.47 268 GLU A C 1
ATOM 2128 O O . GLU A 1 268 ? 27.258 -19.163 -32.658 1.00 36.47 268 GLU A O 1
ATOM 2133 N N . GLU A 1 269 ? 28.815 -17.902 -33.704 1.00 41.84 269 GLU A N 1
ATOM 2134 C CA . GLU A 1 269 ? 28.152 -17.683 -34.989 1.00 41.84 269 GLU A CA 1
ATOM 2135 C C . GLU A 1 269 ? 27.758 -19.007 -35.673 1.00 41.84 269 GLU A C 1
ATOM 2137 O O . GLU A 1 269 ? 28.601 -19.711 -36.228 1.00 41.84 269 GLU A O 1
ATOM 2142 N N . GLU A 1 270 ? 26.458 -19.310 -35.712 1.00 31.16 270 GLU A N 1
ATOM 2143 C CA . GLU A 1 270 ? 25.870 -20.154 -36.758 1.00 31.16 270 GLU A CA 1
ATOM 2144 C C . GLU A 1 270 ? 24.930 -19.300 -37.620 1.00 31.16 270 GLU A C 1
ATOM 2146 O O . GLU A 1 270 ? 23.881 -18.825 -37.178 1.00 31.16 270 GLU A O 1
ATOM 2151 N N . GLU A 1 271 ? 25.353 -19.073 -38.865 1.00 37.00 271 GLU A N 1
ATOM 2152 C CA . GLU A 1 271 ? 24.656 -18.272 -39.867 1.00 37.00 271 GLU A CA 1
ATOM 2153 C C . GLU A 1 271 ? 23.360 -18.948 -40.346 1.00 37.00 271 GLU A C 1
ATOM 2155 O O . GLU A 1 271 ? 23.359 -20.088 -40.817 1.00 37.00 271 GLU A O 1
ATOM 2160 N N . VAL A 1 272 ? 22.257 -18.192 -40.342 1.00 26.70 272 VAL A N 1
ATOM 2161 C CA . VAL A 1 272 ? 21.067 -18.483 -41.157 1.00 26.70 272 VAL A CA 1
ATOM 2162 C C . VAL A 1 272 ? 20.672 -17.201 -41.904 1.00 26.70 272 VAL A C 1
ATOM 2164 O O . VAL A 1 272 ? 20.652 -16.131 -41.296 1.00 26.70 272 VAL A O 1
ATOM 2167 N N . PRO A 1 273 ? 20.403 -17.258 -43.221 1.00 30.56 273 PRO A N 1
ATOM 2168 C CA . PRO A 1 273 ? 20.562 -16.113 -44.109 1.00 30.56 273 PRO A CA 1
ATOM 2169 C C . PRO A 1 273 ? 19.353 -15.176 -44.055 1.00 30.56 273 PRO A C 1
ATOM 2171 O O . PRO A 1 273 ? 18.227 -15.587 -44.337 1.00 30.56 273 PRO A O 1
ATOM 2174 N N . PHE A 1 274 ? 19.608 -13.905 -43.743 1.00 26.31 274 PHE A N 1
ATOM 2175 C CA . PHE A 1 274 ? 18.639 -12.813 -43.815 1.00 26.31 274 PHE A CA 1
ATOM 2176 C C . PHE A 1 274 ? 19.144 -11.785 -44.836 1.00 26.31 274 PHE A C 1
ATOM 2178 O O . PHE A 1 274 ? 20.323 -11.442 -44.836 1.00 26.31 274 PHE A O 1
ATOM 2185 N N . GLU A 1 275 ? 18.274 -11.362 -45.753 1.00 33.00 275 GLU A N 1
ATOM 2186 C CA . GLU A 1 275 ? 18.625 -10.538 -46.915 1.00 33.00 275 GLU A CA 1
ATOM 2187 C C . GLU A 1 275 ? 19.323 -9.221 -46.520 1.00 33.00 275 GLU A C 1
ATOM 2189 O O . GLU A 1 275 ? 18.771 -8.392 -45.797 1.00 33.00 275 GLU A O 1
ATOM 2194 N N . GLU A 1 276 ? 20.546 -9.040 -47.032 1.00 38.94 276 GLU A N 1
ATOM 2195 C CA . GLU A 1 276 ? 21.394 -7.857 -46.871 1.00 38.94 276 GLU A CA 1
ATOM 2196 C C . GLU A 1 276 ? 20.765 -6.604 -47.491 1.00 38.94 276 GLU A C 1
ATOM 2198 O O . GLU A 1 276 ? 20.694 -6.480 -48.716 1.00 38.94 276 GLU A O 1
ATOM 2203 N N . LYS A 1 277 ? 20.448 -5.616 -46.652 1.00 39.28 277 LYS A N 1
ATOM 2204 C CA . LYS A 1 277 ? 20.578 -4.189 -46.976 1.00 39.28 277 LYS A CA 1
ATOM 2205 C C . LYS A 1 277 ? 20.833 -3.422 -45.688 1.00 39.28 277 LYS A C 1
ATOM 2207 O O . LYS A 1 277 ? 19.874 -2.992 -45.073 1.00 39.28 277 LYS A O 1
ATOM 2212 N N . ASP A 1 278 ? 22.092 -3.390 -45.254 1.00 45.78 278 ASP A N 1
ATOM 2213 C CA . ASP A 1 278 ? 22.747 -2.276 -44.543 1.00 45.78 278 ASP A CA 1
ATOM 2214 C C . ASP A 1 278 ? 24.063 -2.792 -43.945 1.00 45.78 278 ASP A C 1
ATOM 2216 O O . ASP A 1 278 ? 24.127 -3.310 -42.831 1.00 45.78 278 ASP A O 1
ATOM 2220 N N . ALA A 1 279 ? 25.136 -2.716 -44.735 1.00 52.84 279 ALA A N 1
ATOM 2221 C CA . ALA A 1 279 ? 26.461 -3.141 -44.301 1.00 52.84 279 ALA A CA 1
ATOM 2222 C C . ALA A 1 279 ? 27.043 -2.129 -43.299 1.00 52.84 279 ALA A C 1
ATOM 2224 O O . ALA A 1 279 ? 27.205 -0.946 -43.612 1.00 52.84 279 ALA A O 1
ATOM 2225 N N . LEU A 1 280 ? 27.382 -2.609 -42.102 1.00 55.56 280 LEU A N 1
ATOM 2226 C CA . LEU A 1 280 ? 28.125 -1.849 -41.095 1.00 55.56 280 LEU A CA 1
ATOM 2227 C C . LEU A 1 280 ? 29.551 -1.569 -41.589 1.00 55.56 280 LEU A C 1
ATOM 2229 O O . LEU A 1 280 ? 30.192 -2.421 -42.213 1.00 55.56 280 LEU A O 1
ATOM 2233 N N . LEU A 1 281 ? 30.066 -0.376 -41.296 1.00 60.81 281 LEU A N 1
ATOM 2234 C CA . LEU A 1 281 ? 31.409 0.031 -41.701 1.00 60.81 281 LEU A CA 1
ATOM 2235 C C . LEU A 1 281 ? 32.468 -0.752 -40.921 1.00 60.81 281 LEU A C 1
ATOM 2237 O O . LEU A 1 281 ? 32.449 -0.788 -39.695 1.00 60.81 281 LEU A O 1
ATOM 2241 N N . LYS A 1 282 ? 33.417 -1.375 -41.628 1.00 64.62 282 LYS A N 1
ATOM 2242 C CA . LYS A 1 282 ? 34.504 -2.156 -41.006 1.00 64.62 282 LYS A CA 1
ATOM 2243 C C . LYS A 1 282 ? 35.619 -1.281 -40.426 1.00 64.62 282 LYS A C 1
ATOM 2245 O O . LYS A 1 282 ? 36.380 -1.742 -39.583 1.00 64.62 282 LYS A O 1
ATOM 2250 N N . GLU A 1 283 ? 35.716 -0.038 -40.883 1.00 61.03 283 GLU A N 1
ATOM 2251 C CA . GLU A 1 283 ? 36.734 0.930 -40.486 1.00 61.03 283 GLU A CA 1
ATOM 2252 C C . GLU A 1 283 ? 36.188 2.362 -40.577 1.00 61.03 283 GLU A C 1
ATOM 2254 O O . GLU A 1 283 ? 35.180 2.615 -41.246 1.00 61.03 283 GLU A O 1
ATOM 2259 N N . ASP A 1 284 ? 36.855 3.299 -39.900 1.00 75.56 284 ASP A N 1
ATOM 2260 C CA . ASP A 1 284 ? 36.489 4.715 -39.911 1.00 75.56 284 ASP A CA 1
ATOM 2261 C C . ASP A 1 284 ? 36.503 5.259 -41.347 1.00 75.56 284 ASP A C 1
ATOM 2263 O O . ASP A 1 284 ? 37.545 5.314 -42.003 1.00 75.56 284 ASP A O 1
ATOM 2267 N N . THR A 1 285 ? 35.335 5.677 -41.832 1.00 74.06 285 THR A N 1
ATOM 2268 C CA . THR A 1 285 ? 35.136 6.076 -43.229 1.00 74.06 285 THR A CA 1
ATOM 2269 C C . THR A 1 285 ? 34.591 7.502 -43.300 1.00 74.06 285 THR A C 1
ATOM 2271 O O . THR A 1 285 ? 33.722 7.905 -42.520 1.00 74.06 285 THR A O 1
ATOM 2274 N N . TYR A 1 286 ? 35.123 8.293 -44.234 1.00 77.38 286 TYR A N 1
ATOM 2275 C CA . TYR A 1 286 ? 34.716 9.678 -44.464 1.00 77.38 286 TYR A CA 1
ATOM 2276 C C . TYR A 1 286 ? 33.717 9.746 -45.620 1.00 77.38 286 TYR A C 1
ATOM 2278 O O . TYR A 1 286 ? 33.918 9.121 -46.659 1.00 77.38 286 TYR A O 1
ATOM 2286 N N . PHE A 1 287 ? 32.663 10.539 -45.452 1.00 79.75 287 PHE A N 1
ATOM 2287 C CA . PHE A 1 287 ? 31.553 10.660 -46.389 1.00 79.75 287 PHE A CA 1
ATOM 2288 C C . PHE A 1 287 ? 31.297 12.116 -46.775 1.00 79.75 287 PHE A C 1
ATOM 2290 O O . PHE A 1 287 ? 31.379 13.021 -45.939 1.00 79.75 287 PHE A O 1
ATOM 2297 N N . LYS A 1 288 ? 30.905 12.332 -48.029 1.00 71.56 288 LYS A N 1
ATOM 2298 C CA . LYS A 1 288 ? 30.308 13.568 -48.530 1.00 71.56 288 LYS A CA 1
ATOM 2299 C C . LYS A 1 288 ? 28.848 13.306 -48.883 1.00 71.56 288 LYS A C 1
ATOM 2301 O O . LYS A 1 288 ? 28.539 12.508 -49.761 1.00 71.56 288 LYS A O 1
ATOM 2306 N N . THR A 1 289 ? 27.944 13.972 -48.183 1.00 73.00 289 THR A N 1
ATOM 2307 C CA . THR A 1 289 ? 26.498 13.883 -48.438 1.00 73.00 289 THR A CA 1
ATOM 2308 C C . THR A 1 289 ? 26.107 14.672 -49.688 1.00 73.00 289 THR A C 1
ATOM 2310 O O . THR A 1 289 ? 26.789 15.633 -50.058 1.00 73.00 289 THR A O 1
ATOM 2313 N N . ALA A 1 290 ? 24.990 14.303 -50.322 1.00 69.56 290 ALA A N 1
ATOM 2314 C CA . ALA A 1 290 ? 24.446 15.013 -51.485 1.00 69.56 290 ALA A CA 1
ATOM 2315 C C . ALA A 1 290 ? 24.182 16.513 -51.219 1.00 69.56 290 ALA A C 1
ATOM 2317 O O . ALA A 1 290 ? 24.282 17.327 -52.136 1.00 69.56 290 ALA A O 1
ATOM 2318 N N . ASP A 1 291 ? 23.943 16.885 -49.956 1.00 67.06 291 ASP A N 1
ATOM 2319 C CA . ASP A 1 291 ? 23.748 18.270 -49.502 1.00 67.06 291 ASP A CA 1
ATOM 2320 C C . ASP A 1 291 ? 25.063 19.063 -49.347 1.00 67.06 291 ASP A C 1
ATOM 2322 O O . ASP A 1 291 ? 25.054 20.226 -48.948 1.00 67.06 291 ASP A O 1
ATOM 2326 N N . GLY A 1 292 ? 26.213 18.451 -49.655 1.00 67.62 292 GLY A N 1
ATOM 2327 C CA . GLY A 1 292 ? 27.530 19.087 -49.593 1.00 67.62 292 GLY A CA 1
ATOM 2328 C C . GLY A 1 292 ? 28.189 19.076 -48.210 1.00 67.62 292 GLY A C 1
ATOM 2329 O O . GLY A 1 292 ? 29.249 19.681 -48.052 1.00 67.62 292 GLY A O 1
ATOM 2330 N N . ASN A 1 293 ? 27.612 18.373 -47.228 1.00 70.94 293 ASN A N 1
ATOM 2331 C CA . ASN A 1 293 ? 28.194 18.223 -45.893 1.00 70.94 293 ASN A CA 1
ATOM 2332 C C . ASN A 1 293 ? 29.164 17.042 -45.817 1.00 70.94 293 ASN A C 1
ATOM 2334 O O . ASN A 1 293 ? 28.935 15.989 -46.418 1.00 70.94 293 ASN A O 1
ATOM 2338 N N . TYR A 1 294 ? 30.207 17.212 -45.007 1.00 77.50 294 TYR A N 1
ATOM 2339 C CA . TYR A 1 294 ? 31.268 16.237 -44.779 1.00 77.50 294 TYR A CA 1
ATOM 2340 C C . TYR A 1 294 ? 31.065 15.557 -43.415 1.00 77.50 294 TYR A C 1
ATOM 2342 O O . TYR A 1 294 ? 31.033 16.239 -42.391 1.00 77.50 294 TYR A O 1
ATOM 2350 N N . ILE A 1 295 ? 30.926 14.226 -43.383 1.00 76.12 295 ILE A N 1
ATOM 2351 C CA . ILE A 1 295 ? 30.651 13.431 -42.168 1.00 76.12 295 ILE A CA 1
ATOM 2352 C C . ILE A 1 295 ? 31.704 12.326 -42.024 1.00 76.12 295 ILE A C 1
ATOM 2354 O O . ILE A 1 295 ? 32.036 11.659 -42.996 1.00 76.12 295 ILE A O 1
ATOM 2358 N N . MET A 1 296 ? 32.216 12.105 -40.813 1.00 78.06 296 MET A N 1
ATOM 2359 C CA . MET A 1 296 ? 33.051 10.943 -40.485 1.00 78.06 296 MET A CA 1
ATOM 2360 C C . MET A 1 296 ? 32.219 9.961 -39.656 1.00 78.06 296 MET A C 1
ATOM 2362 O O . MET A 1 296 ? 31.581 10.378 -38.689 1.00 78.06 296 MET A O 1
ATOM 2366 N N . LYS A 1 297 ? 32.210 8.682 -40.041 1.00 76.50 297 LYS A N 1
ATOM 2367 C CA . LYS A 1 297 ? 31.543 7.595 -39.310 1.00 76.50 297 LYS A CA 1
ATOM 2368 C C . LYS A 1 297 ? 32.568 6.573 -38.847 1.00 76.50 297 LYS A C 1
ATOM 2370 O O . LYS A 1 297 ? 33.551 6.337 -39.551 1.00 76.50 297 LYS A O 1
ATOM 2375 N N . HIS A 1 298 ? 32.341 6.009 -37.669 1.00 74.31 298 HIS A N 1
ATOM 2376 C CA . HIS A 1 298 ? 33.271 5.078 -37.052 1.00 74.31 298 HIS A CA 1
ATOM 2377 C C . HIS A 1 298 ? 33.010 3.636 -37.486 1.00 74.31 298 HIS A C 1
ATOM 2379 O O . HIS A 1 298 ? 31.930 3.298 -37.973 1.00 74.31 298 HIS A O 1
ATOM 2385 N N . ALA A 1 299 ? 34.008 2.774 -37.299 1.00 62.19 299 ALA A N 1
ATOM 2386 C CA . ALA A 1 299 ? 33.828 1.333 -37.438 1.00 62.19 299 ALA A CA 1
ATOM 2387 C C . ALA A 1 299 ? 32.652 0.846 -36.563 1.00 62.19 299 ALA A C 1
ATOM 2389 O O . ALA A 1 299 ? 32.607 1.122 -35.365 1.00 62.19 299 ALA A O 1
ATOM 2390 N N . GLY A 1 300 ? 31.704 0.126 -37.162 1.00 55.88 300 GLY A N 1
ATOM 2391 C CA . GLY A 1 300 ? 30.462 -0.314 -36.523 1.00 55.88 300 GLY A CA 1
ATOM 2392 C C . GLY A 1 300 ? 29.263 0.617 -36.733 1.00 55.88 300 GLY A C 1
ATOM 2393 O O . GLY A 1 300 ? 28.162 0.257 -36.328 1.00 55.88 300 GLY A O 1
ATOM 2394 N N . ASP A 1 301 ? 29.434 1.767 -37.392 1.00 67.25 301 ASP A N 1
ATOM 2395 C CA . ASP A 1 301 ? 28.315 2.621 -37.797 1.00 67.25 301 ASP A CA 1
ATOM 2396 C C . ASP A 1 301 ? 27.730 2.191 -39.153 1.00 67.25 301 ASP A C 1
ATOM 2398 O O . ASP A 1 301 ? 28.427 1.670 -40.029 1.00 67.25 301 ASP A O 1
ATOM 2402 N N . ILE A 1 302 ? 26.440 2.466 -39.358 1.00 71.06 302 ILE A N 1
ATOM 2403 C CA . ILE A 1 302 ? 25.764 2.286 -40.651 1.00 71.06 302 ILE A CA 1
ATOM 2404 C C . ILE A 1 302 ? 26.159 3.438 -41.588 1.00 71.06 302 ILE A C 1
ATOM 2406 O O . ILE A 1 302 ? 26.149 4.612 -41.191 1.00 71.06 302 ILE A O 1
ATOM 2410 N N . ALA A 1 303 ? 26.506 3.106 -42.835 1.00 70.06 303 ALA A N 1
ATOM 2411 C CA . ALA A 1 303 ? 26.836 4.094 -43.855 1.00 70.06 303 ALA A CA 1
ATOM 2412 C C . ALA A 1 303 ? 25.618 4.994 -44.159 1.00 70.06 303 ALA A C 1
ATOM 2414 O O . ALA A 1 303 ? 24.518 4.482 -44.362 1.00 70.06 303 ALA A O 1
ATOM 2415 N N . PRO A 1 304 ? 25.778 6.329 -44.199 1.00 68.19 304 PRO A N 1
ATOM 2416 C CA . PRO A 1 304 ? 24.670 7.227 -44.504 1.00 68.19 304 PRO A CA 1
ATOM 2417 C C . PRO A 1 304 ? 24.150 7.006 -45.935 1.00 68.19 304 PRO A C 1
ATOM 2419 O O . PRO A 1 304 ? 24.933 6.978 -46.888 1.00 68.19 304 PRO A O 1
ATOM 2422 N N . GLU A 1 305 ? 22.827 6.877 -46.086 1.00 62.97 305 GLU A N 1
ATOM 2423 C CA . GLU A 1 305 ? 22.178 6.712 -47.392 1.00 62.97 305 GLU A CA 1
ATOM 2424 C C . GLU A 1 305 ? 22.524 7.881 -48.331 1.00 62.97 305 GLU A C 1
ATOM 2426 O O . GLU A 1 305 ? 22.420 9.053 -47.965 1.00 62.97 305 GLU A O 1
ATOM 2431 N N . ASN A 1 306 ? 22.905 7.556 -49.571 1.00 62.75 306 ASN A N 1
ATOM 2432 C CA . ASN A 1 306 ? 23.235 8.511 -50.640 1.00 62.75 306 ASN A CA 1
ATOM 2433 C C . ASN A 1 306 ? 24.455 9.423 -50.377 1.00 62.75 306 ASN A C 1
ATOM 2435 O O . ASN A 1 306 ? 24.508 10.540 -50.898 1.00 62.75 306 ASN A O 1
ATOM 2439 N N . ALA A 1 307 ? 25.444 8.968 -49.600 1.00 70.38 307 ALA A N 1
ATOM 2440 C CA . ALA A 1 307 ? 26.705 9.686 -49.405 1.00 70.38 307 ALA A CA 1
ATOM 2441 C C . ALA A 1 307 ? 27.882 9.041 -50.164 1.00 70.38 307 ALA A C 1
ATOM 2443 O O . ALA A 1 307 ? 28.030 7.820 -50.189 1.00 70.38 307 ALA A O 1
ATOM 2444 N N . GLU A 1 308 ? 28.746 9.863 -50.764 1.00 73.38 308 GLU A N 1
ATOM 2445 C CA . GLU A 1 308 ? 29.965 9.418 -51.452 1.00 73.38 308 GLU A CA 1
ATOM 2446 C C . GLU A 1 308 ? 31.113 9.233 -50.453 1.00 73.38 308 GLU A C 1
ATOM 2448 O O . GLU A 1 308 ? 31.364 10.109 -49.626 1.00 73.38 308 GLU A O 1
ATOM 2453 N N . ILE A 1 309 ? 31.836 8.113 -50.537 1.00 77.38 309 ILE A N 1
ATOM 2454 C CA . ILE A 1 309 ? 33.041 7.878 -49.730 1.00 77.38 309 ILE A CA 1
ATOM 2455 C C . ILE A 1 309 ? 34.171 8.758 -50.265 1.00 77.38 309 ILE A C 1
ATOM 2457 O O . ILE A 1 309 ? 34.471 8.737 -51.458 1.00 77.38 309 ILE A O 1
ATOM 2461 N N . ILE A 1 310 ? 34.815 9.505 -49.375 1.00 75.62 310 ILE A N 1
ATOM 2462 C CA . ILE A 1 310 ? 35.913 10.420 -49.696 1.00 75.62 310 ILE A CA 1
ATOM 2463 C C . ILE A 1 310 ? 37.161 10.086 -48.882 1.00 75.62 310 ILE A C 1
ATOM 2465 O O . ILE A 1 310 ? 37.110 9.392 -47.866 1.00 75.62 310 ILE A O 1
ATOM 2469 N N . THR A 1 311 ? 38.307 10.609 -49.303 1.00 76.81 311 THR A N 1
ATOM 2470 C CA . THR A 1 311 ? 39.552 10.469 -48.541 1.00 76.81 311 THR A CA 1
ATOM 2471 C C . THR A 1 311 ? 39.602 11.431 -47.349 1.00 76.81 311 THR A C 1
ATOM 2473 O O . THR A 1 311 ? 38.967 12.488 -47.330 1.00 76.81 311 THR A O 1
ATOM 2476 N N . LYS A 1 312 ? 40.429 11.108 -46.346 1.00 71.19 312 LYS A N 1
ATOM 2477 C CA . LYS A 1 312 ? 40.684 11.986 -45.189 1.00 71.19 312 LYS A CA 1
ATOM 2478 C C . LYS A 1 312 ? 41.199 13.373 -45.599 1.00 71.19 312 LYS A C 1
ATOM 2480 O O . LYS A 1 312 ? 40.882 14.367 -44.953 1.00 71.19 312 LYS A O 1
ATOM 2485 N N . GLU A 1 313 ? 41.984 13.446 -46.672 1.00 71.25 313 GLU A N 1
ATOM 2486 C CA . GLU A 1 313 ? 42.528 14.701 -47.204 1.00 71.25 313 GLU A CA 1
ATOM 2487 C C . GLU A 1 313 ? 41.429 15.576 -47.827 1.00 71.25 313 GLU A C 1
ATOM 2489 O O . GLU A 1 313 ? 41.395 16.787 -47.599 1.00 71.25 313 GLU A O 1
ATOM 2494 N N . GLU A 1 314 ? 40.475 14.965 -48.534 1.00 66.88 314 GLU A N 1
ATOM 2495 C CA . GLU A 1 314 ? 39.299 15.645 -49.091 1.00 66.88 314 GLU A CA 1
ATOM 2496 C C . GLU A 1 314 ? 38.311 16.086 -48.007 1.00 66.88 314 GLU A C 1
ATOM 2498 O O . GLU A 1 314 ? 37.745 17.173 -48.109 1.00 66.88 314 GLU A O 1
ATOM 2503 N N . PHE A 1 315 ? 38.156 15.304 -46.934 1.00 75.50 315 PHE A N 1
ATOM 2504 C CA . PHE A 1 315 ? 37.348 15.674 -45.768 1.00 75.50 315 PHE A CA 1
ATOM 2505 C C . PHE A 1 315 ? 37.901 16.921 -45.062 1.00 75.50 315 PHE A C 1
ATOM 2507 O O . PHE A 1 315 ? 37.158 17.856 -44.761 1.00 75.50 315 PHE A O 1
ATOM 2514 N N . VAL A 1 316 ? 39.222 16.977 -44.848 1.00 67.75 316 VAL A N 1
ATOM 2515 C CA . VAL A 1 316 ? 39.883 18.134 -44.220 1.00 67.75 316 VAL A CA 1
ATOM 2516 C C . VAL A 1 316 ? 39.809 19.372 -45.120 1.00 67.75 316 VAL A C 1
ATOM 2518 O O . VAL A 1 316 ? 39.503 20.462 -44.634 1.00 67.75 316 VAL A O 1
ATOM 2521 N N . LYS A 1 317 ? 40.026 19.216 -46.433 1.00 71.50 317 LYS A N 1
ATOM 2522 C CA . LYS A 1 317 ? 39.938 20.322 -47.397 1.00 71.50 317 LYS A CA 1
ATOM 2523 C C . LYS A 1 317 ? 38.505 20.855 -47.533 1.00 71.50 317 LYS A C 1
ATOM 2525 O O . LYS A 1 317 ? 38.296 22.065 -47.462 1.00 71.50 317 LYS A O 1
ATOM 2530 N N . GLY A 1 318 ? 37.517 19.967 -47.630 1.00 62.62 318 GLY A N 1
ATOM 2531 C CA . GLY A 1 318 ? 36.098 20.318 -47.702 1.00 62.62 318 GLY A CA 1
ATOM 2532 C C . GLY A 1 318 ? 35.575 21.000 -46.437 1.00 62.62 318 GLY A C 1
ATOM 2533 O O . GLY A 1 318 ? 34.895 22.021 -46.525 1.00 62.62 318 GLY A O 1
ATOM 2534 N N . GLY A 1 319 ? 35.967 20.513 -45.254 1.00 59.84 319 GLY A N 1
ATOM 2535 C CA . GLY A 1 319 ? 35.655 21.169 -43.981 1.00 59.84 319 GLY A CA 1
ATOM 2536 C C . GLY A 1 319 ? 36.243 22.583 -43.876 1.00 59.84 319 GLY A C 1
ATOM 2537 O O . GLY A 1 319 ? 35.590 23.486 -43.354 1.00 59.84 319 GLY A O 1
ATOM 2538 N N . SER A 1 320 ? 37.444 22.806 -44.427 1.00 59.72 320 SER A N 1
ATOM 2539 C CA . SER A 1 320 ? 38.068 24.135 -44.455 1.00 59.72 320 SER A CA 1
ATOM 2540 C C . SER A 1 320 ? 37.413 25.118 -45.441 1.00 59.72 320 SER A C 1
ATOM 2542 O O . SER A 1 320 ? 37.324 26.303 -45.130 1.00 59.72 320 SER A O 1
ATOM 2544 N N . GLU A 1 321 ? 36.885 24.649 -46.579 1.00 59.94 321 GLU A N 1
ATOM 2545 C CA . GLU A 1 321 ? 36.137 25.483 -47.540 1.00 59.94 321 GLU A CA 1
ATOM 2546 C C . GLU A 1 321 ? 34.744 25.878 -47.012 1.00 59.94 321 GLU A C 1
ATOM 2548 O O . GLU A 1 321 ? 34.316 27.021 -47.186 1.00 59.94 321 GLU A O 1
ATOM 2553 N N . VAL A 1 322 ? 34.056 24.973 -46.302 1.00 59.66 322 VAL A N 1
ATOM 2554 C CA . VAL A 1 322 ? 32.770 25.274 -45.641 1.00 59.66 322 VAL A CA 1
ATOM 2555 C C . VAL A 1 322 ? 32.955 26.316 -44.534 1.00 59.66 322 VAL A C 1
ATOM 2557 O O . VAL A 1 322 ? 32.160 27.249 -44.441 1.00 59.66 322 VAL A O 1
ATOM 2560 N N . ALA A 1 323 ? 34.036 26.218 -43.752 1.00 57.31 323 ALA A N 1
ATOM 2561 C CA . ALA A 1 323 ? 34.360 27.191 -42.709 1.00 57.31 323 ALA A CA 1
ATOM 2562 C C . ALA A 1 323 ? 34.697 28.591 -43.269 1.00 57.31 323 ALA A C 1
ATOM 2564 O O . ALA A 1 323 ? 34.309 29.595 -42.670 1.00 57.31 323 ALA A O 1
ATOM 2565 N N . GLN A 1 324 ? 35.360 28.674 -44.431 1.00 54.16 324 GLN A N 1
ATOM 2566 C CA . GLN A 1 324 ? 35.684 29.948 -45.094 1.00 54.16 324 GLN A CA 1
ATOM 2567 C C . GLN A 1 324 ? 34.457 30.629 -45.728 1.00 54.16 324 GLN A C 1
ATOM 2569 O O . GLN A 1 324 ? 34.360 31.854 -45.692 1.00 54.16 324 GLN A O 1
ATOM 2574 N N . ASN A 1 325 ? 33.483 29.867 -46.240 1.00 53.12 325 ASN A N 1
ATOM 2575 C CA . ASN A 1 325 ? 32.233 30.426 -46.782 1.00 53.12 325 ASN A CA 1
ATOM 2576 C C . ASN A 1 325 ? 31.283 30.981 -45.705 1.00 53.12 325 ASN A C 1
ATOM 2578 O O . ASN A 1 325 ? 30.403 31.783 -46.013 1.00 53.12 325 ASN A O 1
ATOM 2582 N N . THR A 1 326 ? 31.45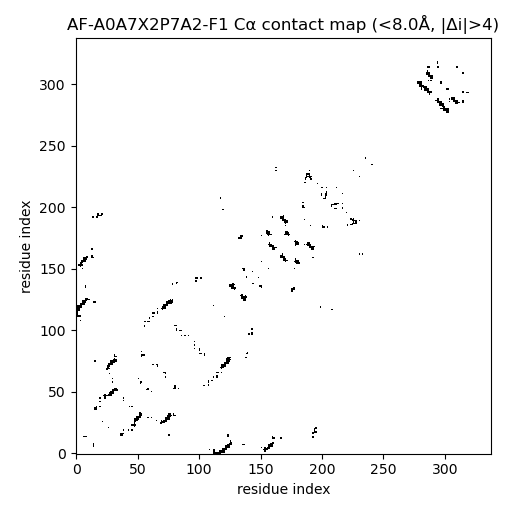2 30.596 -44.438 1.00 49.62 326 THR A N 1
ATOM 2583 C CA . THR A 1 326 ? 30.687 31.158 -43.311 1.00 49.62 326 THR A CA 1
ATOM 2584 C C . THR A 1 326 ? 31.238 32.481 -42.759 1.00 49.62 326 THR A C 1
ATOM 2586 O O . THR A 1 326 ? 30.581 33.092 -41.916 1.00 49.62 326 THR A O 1
ATOM 2589 N N . GLU A 1 327 ? 32.394 32.969 -43.233 1.00 43.06 327 GLU A N 1
ATOM 2590 C CA . GLU A 1 327 ? 33.020 34.219 -42.757 1.00 43.06 327 GLU A CA 1
ATOM 2591 C C . GLU A 1 327 ? 32.670 35.491 -43.571 1.00 43.06 327 GLU A C 1
ATOM 2593 O O . GLU A 1 327 ? 33.222 36.564 -43.310 1.00 43.06 327 GLU A O 1
ATOM 2598 N N . GLU A 1 328 ? 31.696 35.462 -44.493 1.00 38.16 328 GLU A N 1
ATOM 2599 C CA . GLU A 1 328 ? 31.200 36.692 -45.141 1.00 38.16 328 GLU A CA 1
ATOM 2600 C C . GLU A 1 328 ? 30.197 37.483 -44.263 1.00 38.16 328 GLU A C 1
ATOM 2602 O O . GLU A 1 328 ? 28.981 37.355 -44.350 1.00 38.16 328 GLU A O 1
ATOM 2607 N N . ALA A 1 329 ? 30.781 38.362 -43.438 1.00 36.78 329 ALA A N 1
ATOM 2608 C CA . ALA A 1 329 ? 30.318 39.670 -42.941 1.00 36.78 329 ALA A CA 1
ATOM 2609 C C . ALA A 1 329 ? 28.929 39.825 -42.247 1.00 36.78 329 ALA A C 1
ATOM 2611 O O . ALA A 1 329 ? 27.875 39.731 -42.878 1.00 36.78 329 ALA A O 1
ATOM 2612 N N . PRO A 1 330 ? 28.877 40.304 -40.980 1.00 38.25 330 PRO A N 1
ATOM 2613 C CA . PRO A 1 330 ? 27.618 40.689 -40.345 1.00 38.25 330 PRO A CA 1
ATOM 2614 C C . PRO A 1 330 ? 27.076 42.019 -40.904 1.00 38.25 330 PRO A C 1
ATOM 2616 O O . PRO A 1 330 ? 27.686 43.087 -40.786 1.00 38.25 330 PRO A O 1
ATOM 2619 N N . VAL A 1 331 ? 25.863 41.969 -41.458 1.00 41.66 331 VAL A N 1
ATOM 2620 C CA . VAL A 1 331 ? 25.090 43.137 -41.906 1.00 41.66 331 VAL A CA 1
ATOM 2621 C C . VAL A 1 331 ? 24.787 44.064 -40.719 1.00 41.66 331 VAL A C 1
ATOM 2623 O O . VAL A 1 331 ? 23.990 43.753 -39.831 1.00 41.66 331 VAL A O 1
ATOM 2626 N N . ARG A 1 332 ? 25.393 45.259 -40.715 1.00 43.31 332 ARG A N 1
ATOM 2627 C CA . ARG A 1 332 ? 25.077 46.359 -39.783 1.00 43.31 332 ARG A CA 1
ATOM 2628 C C . ARG A 1 332 ? 23.600 46.767 -39.903 1.00 43.31 332 ARG A C 1
ATOM 2630 O O . ARG A 1 332 ? 23.217 47.460 -40.846 1.00 43.31 332 ARG A O 1
ATOM 2637 N N . ARG A 1 333 ? 22.773 46.440 -38.902 1.00 39.91 333 ARG A N 1
ATOM 2638 C CA . ARG A 1 333 ? 21.416 47.004 -38.754 1.00 39.91 333 ARG A CA 1
ATOM 2639 C C . ARG A 1 333 ? 21.487 48.511 -38.464 1.00 39.91 333 ARG A C 1
ATOM 2641 O O . ARG A 1 333 ? 21.882 48.936 -37.380 1.00 39.91 333 ARG A O 1
ATOM 2648 N N . ARG A 1 334 ? 21.057 49.337 -39.426 1.00 43.09 334 ARG A N 1
ATOM 2649 C CA . ARG A 1 334 ? 20.765 50.767 -39.218 1.00 43.09 334 ARG A CA 1
ATOM 2650 C C . ARG A 1 334 ? 19.535 50.921 -38.312 1.00 43.09 334 ARG A C 1
ATOM 2652 O O . ARG A 1 334 ? 18.446 50.484 -38.671 1.00 43.09 334 ARG A O 1
ATOM 2659 N N . ARG A 1 335 ? 19.695 51.623 -37.183 1.00 43.03 335 ARG A N 1
ATOM 2660 C CA . ARG A 1 335 ? 18.585 52.222 -36.419 1.00 43.03 335 ARG A CA 1
ATOM 2661 C C . ARG A 1 335 ? 17.846 53.221 -37.316 1.00 43.03 335 ARG A C 1
ATOM 2663 O O . ARG A 1 335 ? 18.440 54.217 -37.726 1.00 43.03 335 ARG A O 1
ATOM 2670 N N . ARG A 1 336 ? 16.556 52.997 -37.573 1.00 39.44 336 ARG A N 1
ATOM 2671 C CA . ARG A 1 336 ? 15.650 54.050 -38.045 1.00 39.44 336 ARG A CA 1
ATOM 2672 C C . ARG A 1 336 ? 14.944 54.652 -36.832 1.00 39.44 336 ARG A C 1
ATOM 2674 O O . ARG A 1 336 ? 14.210 53.960 -36.139 1.00 39.44 336 ARG A O 1
ATOM 2681 N N . ARG A 1 337 ? 15.236 55.930 -36.574 1.00 41.72 337 ARG A N 1
ATOM 2682 C CA . ARG A 1 337 ? 14.335 56.845 -35.867 1.00 41.72 337 ARG A CA 1
ATOM 2683 C C . ARG A 1 337 ? 13.152 57.137 -36.792 1.00 41.72 337 ARG A C 1
ATOM 2685 O O . ARG A 1 337 ? 13.372 57.346 -37.987 1.00 41.72 337 ARG A O 1
ATOM 2692 N N . GLY A 1 338 ? 11.962 57.168 -36.216 1.00 41.44 338 GLY A N 1
ATOM 2693 C CA . GLY A 1 338 ? 10.694 57.542 -36.828 1.00 41.44 338 GLY A CA 1
ATOM 2694 C C . GLY A 1 338 ? 9.631 57.382 -35.771 1.00 41.44 338 GLY A C 1
ATOM 2695 O O . GLY A 1 338 ? 9.212 56.221 -35.600 1.00 41.44 338 GLY A O 1
#

Radius of gyration: 30.09 Å; Cα contacts (8 Å, |Δi|>4): 502; chains: 1; bounding box: 66×97×76 Å

Nearest PDB structures (foldsee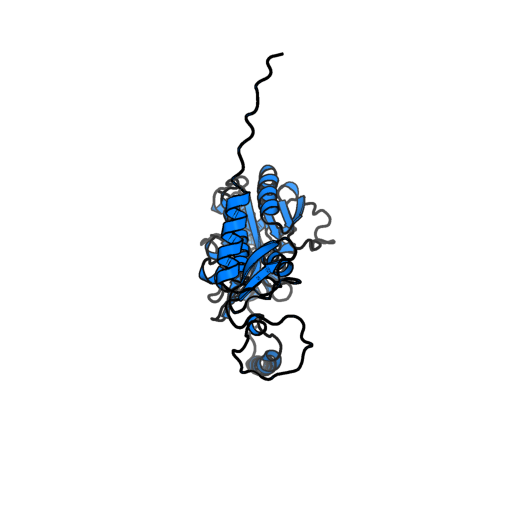k):
  1c9k-assembly1_A  TM=5.738E-01  e=2.101E-03  Salmonella enterica subsp. enterica serovar Typhimurium
  2myy-assembly1_A  TM=3.866E-01  e=2.294E+00  Mycobacterium marinum M
  9j61-assembly1_A  TM=3.860E-01  e=9.285E-01  Streptomyces cinnamoneus
  9j61-assembly8_H  TM=3.163E-01  e=1.113E+00  Streptomyces cinnamoneus
  8hhm-assembly1_A  TM=3.393E-01  e=8.230E-01  Mycolicibacterium mucogenicum